Protein AF-0000000068355309 (afdb_homodimer)

Secondary structure (DSSP, 8-state):
--HHHHHHHHHHHHHHHHHHHTT-SSEEEEEE--TT----TT-TTEEEEEE---TTSTTTTS-EEEEEE--TTTTTTSPPEEEE-S----TTB-TT-BB-GGGG-TTT--TTS-HHHHHHHHHHHHHTS--------HHHHHHHHHS-HHHHHHHHHHHHHHHHT-/--HHHHHHHHHHHHHHHHHHHTT-SSEEEEEE--TT----TT--SEEEEEE---TTSTTTTS-EEEEEE--TTTTTTSPPEEEE-S----TTB-TT-BB-GGGG-TTT--TTS-HHHHHHHHHHHHHTS--------HHHHHHHHHS-HHHHHHHHHHHHHHHHT-

Foldseek 3Di:
DDPVQLVLLVVLQVVLQVCCVVDPQFWPDKDAAALVRDHDDSRSFKIWTKTAQDPVFPSHPDIWIKIWGHDPVQPPADGTFIFTSDQDDALQADRNGGGDPLLCAPVNGDNPDRVVSNVVSSSCDGTPVGDNDDDPDVVLVVCRRHDDPVSSVVVVVVVVVVVVVD/DDPVQLVLLVVLQVVLQVCCVVDPQFWPDKDQAALVRDHDDSRSFKIWTWTAQDPVFPSHPDIWIKIWGHDPPQPPADGTFIFTSDQDDALQADRNGHGDPLLCAPVNGDNPDRVVSNVVSSSCDGGPVGDNDDDPDVVLVVCRRHDDPVSSVVVVVVVVVVVVVD

Sequence (332 aa):
MSVRTVRRANMDFARLTELAKSGSPTIRAVDMADENGATDHGDAFHWRVRVMPPAESIYHGTTYDILFTLSREDYPFKPPAVRVLTRIFNPMVSEDGAVCEGLLHNDDWKPTTPVPDVVAHVVKAIFVDYKIYAVLNERAAGVMATATPEEFKKHVQRTRASDARAMSVRTVRRANMDFARLTELAKSGSPTIRAVDMADENGATDHGDAFHWRVRVMPPAESIYHGTTYDILFTLSREDYPFKPPAVRVLTRIFNPMVSEDGAVCEGLLHNDDWKPTTPVPDVVAHVVKAIFVDYKIYAVLNERAAGVMATATPEEFKKHVQRTRASDARA

pLDDT: mean 88.02, std 10.06, range [39.78, 97.0]

Solvent-accessible surface area (backbone atoms only — not comparable to full-atom values): 17624 Å² total; per-residue (Å²): 119,54,70,65,34,52,50,51,36,46,52,49,48,50,52,49,42,49,42,26,72,72,61,42,83,38,40,68,40,67,43,57,21,46,98,84,60,52,58,55,92,83,49,60,39,25,36,31,36,32,31,32,49,54,84,91,22,83,58,35,93,44,73,39,39,33,38,37,39,45,46,65,83,43,35,59,79,41,66,59,47,56,32,37,70,43,68,64,64,38,20,42,29,19,89,86,14,48,45,46,77,48,73,52,21,60,90,62,44,52,70,81,53,55,59,67,58,42,52,50,48,52,49,41,43,69,51,63,62,55,56,56,47,40,59,49,16,66,67,41,30,53,43,54,48,72,39,52,72,70,57,40,44,49,52,36,53,52,40,45,58,56,52,72,73,99,118,53,69,65,32,52,49,51,36,45,53,48,48,50,52,50,43,49,42,26,72,72,61,42,83,37,39,66,39,67,44,58,21,45,98,85,62,50,59,56,93,83,48,58,40,23,35,31,36,32,30,32,49,52,84,89,23,82,56,34,92,45,74,39,38,33,37,37,38,43,44,65,82,42,36,58,80,41,67,60,46,57,32,37,70,44,68,62,63,36,19,42,29,19,88,86,16,48,43,46,75,46,74,52,22,60,89,61,43,51,71,82,51,58,58,67,58,43,51,51,47,53,50,40,43,69,49,63,62,55,55,55,47,38,57,49,17,65,67,40,30,52,42,54,51,70,40,52,72,69,56,40,42,49,50,37,54,51,40,45,58,57,52,71,72,102

Structure (mmCIF, N/CA/C/O backbone):
data_AF-0000000068355309-model_v1
#
loop_
_entity.id
_entity.type
_entity.pdbx_description
1 polymer 'Putative ubiquitin-conjugating enzyme'
#
loop_
_atom_site.group_PDB
_atom_site.id
_atom_site.type_symbol
_atom_site.label_atom_id
_atom_site.label_alt_id
_atom_site.label_comp_id
_atom_site.label_asym_id
_atom_site.label_entity_id
_atom_site.label_seq_id
_atom_site.pdbx_PDB_ins_code
_atom_site.Cartn_x
_atom_site.Cartn_y
_atom_site.Cartn_z
_atom_site.occupancy
_atom_site.B_iso_or_equiv
_atom_site.auth_seq_id
_atom_site.auth_comp_id
_atom_site.auth_asym_id
_atom_site.auth_atom_id
_atom_site.pdbx_PDB_model_num
ATOM 1 N N . MET A 1 1 ? 20.812 -19.984 -21.594 1 67.69 1 MET A N 1
ATOM 2 C CA . MET A 1 1 ? 20.25 -20.469 -20.328 1 67.69 1 MET A CA 1
ATOM 3 C C . MET A 1 1 ? 21.266 -21.344 -19.594 1 67.69 1 MET A C 1
ATOM 5 O O . MET A 1 1 ? 21.812 -22.281 -20.172 1 67.69 1 MET A O 1
ATOM 9 N N . SER A 1 2 ? 21.688 -20.75 -18.406 1 79.75 2 SER A N 1
ATOM 10 C CA . SER A 1 2 ? 22.719 -21.5 -17.688 1 79.75 2 SER A CA 1
ATOM 11 C C . SER A 1 2 ? 22.125 -22.719 -17 1 79.75 2 SER A C 1
ATOM 13 O O . SER A 1 2 ? 20.953 -22.703 -16.609 1 79.75 2 SER A O 1
ATOM 15 N N . VAL A 1 3 ? 22.875 -23.828 -17.062 1 85.12 3 VAL A N 1
ATOM 16 C CA . VAL A 1 3 ? 22.5 -25.062 -16.375 1 85.12 3 VAL A CA 1
ATOM 17 C C . VAL A 1 3 ? 22.188 -24.766 -14.914 1 85.12 3 VAL A C 1
ATOM 19 O O . VAL A 1 3 ? 21.281 -25.359 -14.328 1 85.12 3 VAL A O 1
ATOM 22 N N . ARG A 1 4 ? 22.891 -23.875 -14.359 1 88.12 4 ARG A N 1
ATOM 23 C CA . ARG A 1 4 ? 22.703 -23.516 -12.953 1 88.12 4 ARG A CA 1
ATOM 24 C C . ARG A 1 4 ? 21.312 -22.891 -12.742 1 88.12 4 ARG A C 1
ATOM 26 O O . ARG A 1 4 ? 20.641 -23.203 -11.758 1 88.12 4 ARG A O 1
ATOM 33 N N . THR A 1 5 ? 20.938 -22.031 -13.641 1 90.5 5 THR A N 1
ATOM 34 C CA . THR A 1 5 ? 19.641 -21.359 -13.555 1 90.5 5 THR A CA 1
ATOM 35 C C . THR A 1 5 ? 18.5 -22.375 -13.648 1 90.5 5 THR A C 1
ATOM 37 O O . THR A 1 5 ? 17.547 -22.312 -12.867 1 90.5 5 THR A O 1
ATOM 40 N N . VAL A 1 6 ? 18.625 -23.312 -14.547 1 90.81 6 VAL A N 1
ATOM 41 C CA . VAL A 1 6 ? 17.609 -24.328 -14.734 1 90.81 6 VAL A CA 1
ATOM 42 C C . VAL A 1 6 ? 17.531 -25.219 -13.5 1 90.81 6 VAL A C 1
ATOM 44 O O . VAL A 1 6 ? 16.438 -25.562 -13.039 1 90.81 6 VAL A O 1
ATOM 47 N N . ARG A 1 7 ? 18.641 -25.578 -12.977 1 92.44 7 ARG A N 1
ATOM 48 C CA . ARG A 1 7 ? 18.672 -26.422 -11.781 1 92.44 7 ARG A CA 1
ATOM 49 C C . ARG A 1 7 ? 18.016 -25.703 -10.602 1 92.44 7 ARG A C 1
ATOM 51 O O . ARG A 1 7 ? 17.234 -26.312 -9.867 1 92.44 7 ARG A O 1
ATOM 58 N N . ARG A 1 8 ? 18.359 -24.469 -10.422 1 93.38 8 ARG A N 1
ATOM 59 C CA . ARG A 1 8 ? 17.766 -23.672 -9.344 1 93.38 8 ARG A CA 1
ATOM 60 C C . ARG A 1 8 ? 16.25 -23.594 -9.5 1 93.38 8 ARG A C 1
ATOM 62 O O . ARG A 1 8 ? 15.508 -23.75 -8.523 1 93.38 8 ARG A O 1
ATOM 69 N N . ALA A 1 9 ? 15.812 -23.312 -10.695 1 94 9 ALA A N 1
ATOM 70 C CA . ALA A 1 9 ? 14.383 -23.219 -10.977 1 94 9 ALA A CA 1
ATOM 71 C C . ALA A 1 9 ? 13.672 -24.531 -10.648 1 94 9 ALA A C 1
ATOM 73 O O . ALA A 1 9 ? 12.609 -24.531 -10.016 1 94 9 ALA A O 1
ATOM 74 N N . ASN A 1 10 ? 14.305 -25.578 -11.008 1 93.19 10 ASN A N 1
ATOM 75 C CA . ASN A 1 10 ? 13.719 -26.891 -10.75 1 93.19 10 ASN A CA 1
ATOM 76 C C . ASN A 1 10 ? 13.672 -27.188 -9.258 1 93.19 10 ASN A C 1
ATOM 78 O O . ASN A 1 10 ? 12.703 -27.766 -8.766 1 93.19 10 ASN A O 1
ATOM 82 N N . MET A 1 11 ? 14.695 -26.859 -8.586 1 94.12 11 MET A N 1
ATOM 83 C CA . MET A 1 11 ? 14.734 -27.062 -7.145 1 94.12 11 MET A CA 1
ATOM 84 C C . MET A 1 11 ? 13.633 -26.266 -6.453 1 94.12 11 MET A C 1
ATOM 86 O O . MET A 1 11 ? 12.945 -26.781 -5.57 1 94.12 11 MET A O 1
ATOM 90 N N . ASP A 1 12 ? 13.477 -25.016 -6.809 1 94.12 12 ASP A N 1
ATOM 91 C CA . ASP A 1 12 ? 12.445 -24.172 -6.223 1 94.12 12 ASP A CA 1
ATOM 92 C C . ASP A 1 12 ? 11.047 -24.688 -6.551 1 94.12 12 ASP A C 1
ATOM 94 O O . ASP A 1 12 ? 10.164 -24.703 -5.691 1 94.12 12 ASP A O 1
ATOM 98 N N . PHE A 1 13 ? 10.93 -25.141 -7.738 1 94.19 13 PHE A N 1
ATOM 99 C CA . PHE A 1 13 ? 9.648 -25.719 -8.133 1 94.19 13 PHE A CA 1
ATOM 100 C C . PHE A 1 13 ? 9.328 -26.953 -7.293 1 94.19 13 PHE A C 1
ATOM 102 O O . PHE A 1 13 ? 8.188 -27.125 -6.852 1 94.19 13 PHE A O 1
ATOM 109 N N . ALA A 1 14 ? 10.281 -27.766 -7.109 1 93.75 14 ALA A N 1
ATOM 110 C CA . ALA A 1 14 ? 10.109 -28.969 -6.305 1 93.75 14 ALA A CA 1
ATOM 111 C C . ALA A 1 14 ? 9.688 -28.625 -4.879 1 93.75 14 ALA A C 1
ATOM 113 O O . ALA A 1 14 ? 8.836 -29.312 -4.297 1 93.75 14 ALA A O 1
ATOM 114 N N . ARG A 1 15 ? 10.227 -27.641 -4.348 1 93.44 15 ARG A N 1
ATOM 115 C CA . ARG A 1 15 ? 9.875 -27.203 -3.004 1 93.44 15 ARG A CA 1
ATOM 116 C C . ARG A 1 15 ? 8.406 -26.766 -2.938 1 93.44 15 ARG A C 1
ATOM 118 O O . ARG A 1 15 ? 7.703 -27.109 -1.984 1 93.44 15 ARG A O 1
ATOM 125 N N . LEU A 1 16 ? 7.969 -26.047 -3.914 1 93.31 16 LEU A N 1
ATOM 126 C CA . LEU A 1 16 ? 6.578 -25.609 -3.975 1 93.31 16 LEU A CA 1
ATOM 127 C C . LEU A 1 16 ? 5.645 -26.812 -4.102 1 93.31 16 LEU A C 1
ATOM 129 O O . LEU A 1 16 ? 4.59 -26.859 -3.461 1 93.31 16 LEU 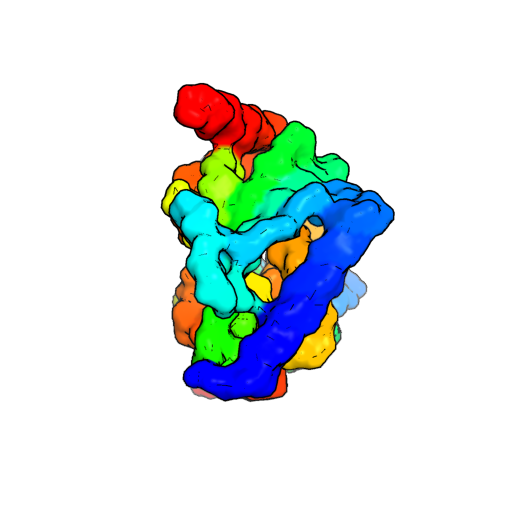A O 1
ATOM 133 N N . THR A 1 17 ? 6.066 -27.719 -4.902 1 93.25 17 THR A N 1
ATOM 134 C CA . THR A 1 17 ? 5.281 -28.938 -5.113 1 93.25 17 THR A CA 1
ATOM 135 C C . THR A 1 17 ? 5.129 -29.719 -3.812 1 93.25 17 THR A C 1
ATOM 137 O O . THR A 1 17 ? 4.039 -30.203 -3.494 1 93.25 17 THR A O 1
ATOM 140 N N . GLU A 1 18 ? 6.172 -29.797 -3.113 1 93.75 18 GLU A N 1
ATOM 141 C CA . GLU A 1 18 ? 6.145 -30.484 -1.83 1 93.75 18 GLU A CA 1
ATOM 142 C C . GLU A 1 18 ? 5.195 -29.797 -0.852 1 93.75 18 GLU A C 1
ATOM 144 O O . GLU A 1 18 ? 4.469 -30.469 -0.111 1 93.75 18 GLU A O 1
ATOM 149 N N . LEU A 1 19 ? 5.188 -28.531 -0.867 1 91.56 19 LEU A N 1
ATOM 150 C CA . LEU A 1 19 ? 4.297 -27.781 0.002 1 91.56 19 LEU A CA 1
ATOM 151 C C . LEU A 1 19 ? 2.838 -28.031 -0.357 1 91.56 19 LEU A C 1
ATOM 153 O O . LEU A 1 19 ? 1.995 -28.203 0.529 1 91.56 19 LEU A O 1
ATOM 157 N N . ALA A 1 20 ? 2.564 -28.047 -1.572 1 93 20 ALA A N 1
ATOM 158 C CA . ALA A 1 20 ? 1.206 -28.328 -2.029 1 93 20 ALA A CA 1
ATOM 159 C C . ALA A 1 20 ? 0.761 -29.734 -1.598 1 93 20 ALA A C 1
ATOM 161 O O . ALA A 1 20 ? -0.363 -29.906 -1.124 1 93 20 ALA A O 1
ATOM 162 N N . LYS A 1 21 ? 1.658 -30.641 -1.654 1 93.06 21 LYS A N 1
ATOM 163 C CA . LYS A 1 21 ? 1.344 -32.031 -1.353 1 93.06 21 LYS A CA 1
ATOM 164 C C . LYS A 1 21 ? 1.227 -32.25 0.153 1 93.06 21 LYS A C 1
ATOM 166 O O . LYS A 1 21 ? 0.518 -33.156 0.598 1 93.06 21 LYS A O 1
ATOM 171 N N . SER A 1 22 ? 1.897 -31.438 0.948 1 92.44 22 SER A N 1
A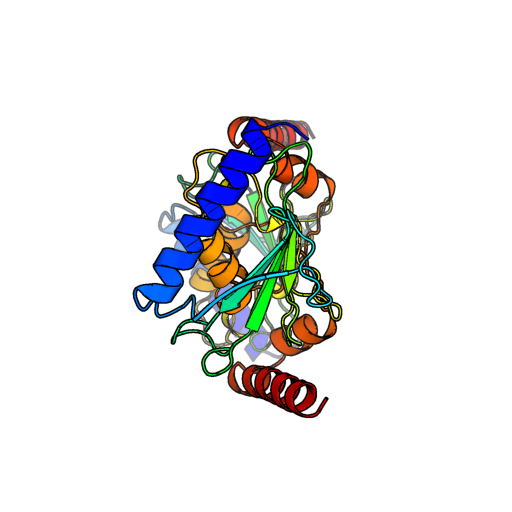TOM 172 C CA . SER A 1 22 ? 1.924 -31.625 2.396 1 92.44 22 SER A CA 1
ATOM 173 C C . SER A 1 22 ? 0.701 -30.984 3.053 1 92.44 22 SER A C 1
ATOM 175 O O . SER A 1 22 ? 0.596 -30.953 4.281 1 92.44 22 SER A O 1
ATOM 177 N N . GLY A 1 23 ? -0.163 -30.453 2.281 1 88.81 23 GLY A N 1
ATOM 178 C CA . GLY A 1 23 ? -1.422 -29.969 2.822 1 88.81 23 GLY A CA 1
ATOM 179 C C . GLY A 1 23 ? -1.38 -28.5 3.199 1 88.81 23 GLY A C 1
ATOM 180 O O . GLY A 1 23 ? -1.981 -28.094 4.195 1 88.81 23 GLY A O 1
ATOM 181 N N . SER A 1 24 ? -0.713 -27.75 2.529 1 89.81 24 SER A N 1
ATOM 182 C CA . SER A 1 24 ? -0.713 -26.312 2.729 1 89.81 24 SER A CA 1
ATOM 183 C C . SER A 1 24 ? -2.125 -25.734 2.635 1 89.81 24 SER A C 1
ATOM 185 O O . SER A 1 24 ? -2.887 -26.094 1.734 1 89.81 24 SER A O 1
ATOM 187 N N . PRO A 1 25 ? -2.486 -24.891 3.586 1 91.44 25 PRO A N 1
ATOM 188 C CA . PRO A 1 25 ? -3.811 -24.281 3.502 1 91.44 25 PRO A CA 1
ATOM 189 C C . PRO A 1 25 ? -3.916 -23.266 2.371 1 91.44 25 PRO A C 1
ATOM 191 O O . PRO A 1 25 ? -5.023 -22.922 1.939 1 91.44 25 PRO A O 1
ATOM 194 N N . THR A 1 26 ? -2.854 -22.766 1.882 1 93.44 26 THR A N 1
ATOM 195 C CA . THR A 1 26 ? -2.844 -21.672 0.918 1 93.44 26 THR A CA 1
ATOM 196 C C . THR A 1 26 ? -2.516 -22.188 -0.481 1 93.44 26 THR A C 1
ATOM 198 O O . THR A 1 26 ? -3.164 -21.797 -1.457 1 93.44 26 THR A O 1
ATOM 201 N N . ILE A 1 27 ? -1.495 -23.047 -0.565 1 94.69 27 ILE A N 1
ATOM 202 C CA . ILE A 1 27 ? -1.074 -23.562 -1.862 1 94.69 27 ILE A CA 1
ATOM 203 C C . ILE A 1 27 ? -1.786 -24.875 -2.146 1 94.69 27 ILE A C 1
ATOM 205 O O . ILE A 1 27 ? -1.48 -25.906 -1.528 1 94.69 27 ILE A O 1
ATOM 209 N N . ARG A 1 28 ? -2.607 -24.922 -3.146 1 94 28 ARG A N 1
ATOM 210 C CA . ARG A 1 28 ? -3.477 -26.062 -3.41 1 94 28 ARG A CA 1
ATOM 211 C C . ARG A 1 28 ? -2.912 -26.938 -4.527 1 94 28 ARG A C 1
ATOM 213 O O . ARG A 1 28 ? -3.113 -28.156 -4.531 1 94 28 ARG A O 1
ATOM 220 N N . ALA A 1 29 ? -2.236 -26.312 -5.473 1 93.94 29 ALA A N 1
ATOM 221 C CA . ALA A 1 29 ? -1.654 -27.031 -6.605 1 93.94 29 ALA A CA 1
ATOM 222 C C . ALA A 1 29 ? -0.545 -26.219 -7.262 1 93.94 29 ALA A C 1
ATOM 224 O O . ALA A 1 29 ? -0.553 -24.984 -7.199 1 93.94 29 ALA A O 1
ATOM 225 N N . VAL A 1 30 ? 0.381 -26.891 -7.816 1 93.38 30 VAL A N 1
ATOM 226 C CA . VAL A 1 30 ? 1.472 -26.266 -8.555 1 93.38 30 VAL A CA 1
ATOM 227 C C . VAL A 1 30 ? 1.731 -27.031 -9.852 1 93.38 30 VAL A C 1
ATOM 229 O O . VAL A 1 30 ? 1.776 -28.266 -9.844 1 93.38 30 VAL A O 1
ATOM 232 N N . ASP A 1 31 ? 1.814 -26.312 -10.93 1 92.31 31 ASP A N 1
ATOM 233 C CA . ASP A 1 31 ? 2.111 -26.906 -12.227 1 92.31 31 ASP A CA 1
ATOM 234 C C . ASP A 1 31 ? 3.119 -26.062 -13 1 92.31 31 ASP A C 1
ATOM 236 O O . ASP A 1 31 ? 3.236 -24.859 -12.766 1 92.31 31 ASP A O 1
ATOM 240 N N . MET A 1 32 ? 3.857 -26.781 -13.859 1 90.75 32 MET A N 1
ATOM 241 C CA . MET A 1 32 ? 4.691 -26.047 -14.812 1 90.75 32 MET A CA 1
ATOM 242 C C . MET A 1 32 ? 3.934 -25.781 -16.109 1 90.75 32 MET A C 1
ATOM 244 O O . MET A 1 32 ? 3.771 -26.688 -16.938 1 90.75 32 MET A O 1
ATOM 248 N N . ALA A 1 33 ? 3.383 -24.594 -16.219 1 88.19 33 ALA A N 1
ATOM 249 C CA . ALA A 1 33 ? 2.592 -24.234 -17.391 1 88.19 33 ALA A CA 1
ATOM 250 C C . ALA A 1 33 ? 2.553 -22.719 -17.578 1 88.19 33 ALA A C 1
ATOM 252 O O . ALA A 1 33 ? 2.59 -21.969 -16.609 1 88.19 33 ALA A O 1
ATOM 253 N N . ASP A 1 34 ? 2.533 -22.375 -18.844 1 86.69 34 ASP A N 1
ATOM 254 C CA . ASP A 1 34 ? 2.426 -20.953 -19.125 1 86.69 34 ASP A CA 1
ATOM 255 C C . ASP A 1 34 ? 0.979 -20.469 -19.016 1 86.69 34 ASP A C 1
ATOM 257 O O . ASP A 1 34 ? 0.129 -21.188 -18.469 1 86.69 34 ASP A O 1
ATOM 261 N N . GLU A 1 35 ? 0.678 -19.25 -19.406 1 83.44 35 GLU A N 1
ATOM 262 C CA . GLU A 1 35 ? -0.639 -18.641 -19.219 1 83.44 35 GLU A CA 1
ATOM 263 C C . GLU A 1 35 ? -1.705 -19.391 -20.016 1 83.44 35 GLU A C 1
ATOM 265 O O . GLU A 1 35 ? -2.889 -19.344 -19.672 1 83.44 35 GLU A O 1
ATOM 270 N N . ASN A 1 36 ? -1.258 -20.094 -20.984 1 83.69 36 ASN A N 1
ATOM 271 C CA . ASN A 1 36 ? -2.188 -20.828 -21.828 1 83.69 36 ASN A CA 1
ATOM 272 C C . ASN A 1 36 ? -2.291 -22.297 -21.391 1 83.69 36 ASN A C 1
ATOM 274 O O . ASN A 1 36 ? -3.053 -23.062 -21.984 1 83.69 36 ASN A O 1
ATOM 278 N N . GLY A 1 37 ? -1.612 -22.594 -20.406 1 80.81 37 GLY A N 1
ATOM 279 C CA . GLY A 1 37 ? -1.639 -23.953 -19.891 1 80.81 37 GLY A CA 1
ATOM 280 C C . GLY A 1 37 ? -0.669 -24.875 -20.609 1 80.81 37 GLY A C 1
ATOM 281 O O . GLY A 1 37 ? -0.662 -26.094 -20.359 1 80.81 37 GLY A O 1
ATOM 282 N N . ALA A 1 38 ? 0.11 -24.297 -21.484 1 78.81 38 ALA A N 1
ATOM 283 C CA . ALA A 1 38 ? 1.052 -25.125 -22.234 1 78.81 38 ALA A CA 1
ATOM 284 C C . ALA A 1 38 ? 2.268 -25.484 -21.391 1 78.81 38 ALA A C 1
ATOM 286 O O . ALA A 1 38 ? 2.807 -24.656 -20.672 1 78.81 38 ALA A O 1
ATOM 287 N N . THR A 1 39 ? 2.479 -26.766 -21.344 1 77.06 39 THR A N 1
ATOM 288 C CA . THR A 1 39 ? 3.664 -27.266 -20.672 1 77.06 39 THR A CA 1
ATOM 289 C C . THR A 1 39 ? 4.711 -27.719 -21.672 1 77.06 39 THR A C 1
ATOM 291 O O . THR A 1 39 ? 4.441 -28.594 -22.5 1 77.06 39 THR A O 1
ATOM 294 N N . ASP A 1 40 ? 5.582 -26.812 -22 1 66.81 40 ASP A N 1
ATOM 295 C CA . ASP A 1 40 ? 6.652 -27.281 -22.875 1 66.81 40 ASP A CA 1
ATOM 296 C C . ASP A 1 40 ? 7.688 -28.094 -22.094 1 66.81 40 ASP A C 1
ATOM 298 O O . ASP A 1 40 ? 7.918 -27.828 -20.906 1 66.81 40 ASP A O 1
ATOM 302 N N . HIS A 1 41 ? 8.078 -29.141 -22.781 1 63.06 41 HIS A N 1
ATOM 303 C CA . HIS A 1 41 ? 9.156 -29.922 -22.203 1 63.06 41 HIS A CA 1
ATOM 304 C C . HIS A 1 41 ? 10.344 -29.047 -21.812 1 63.06 41 HIS A C 1
ATOM 306 O O . HIS A 1 41 ? 10.828 -28.266 -22.641 1 63.06 41 HIS A O 1
ATOM 312 N N . GLY A 1 42 ? 10.648 -29.016 -20.531 1 64.94 42 GLY A N 1
ATOM 313 C CA . GLY A 1 42 ? 11.812 -28.281 -20.047 1 64.94 42 GLY A CA 1
ATOM 314 C C . GLY A 1 42 ? 11.477 -26.875 -19.578 1 64.94 42 GLY A C 1
ATOM 315 O O . GLY A 1 42 ? 12.367 -26.109 -19.234 1 64.94 42 GLY A O 1
ATOM 316 N N . ASP A 1 43 ? 10.234 -26.516 -19.625 1 80.06 43 ASP A N 1
ATOM 317 C CA . ASP A 1 43 ? 9.922 -25.156 -19.188 1 80.06 43 ASP A CA 1
ATOM 318 C C . ASP A 1 43 ? 9.859 -25.078 -17.672 1 80.06 43 ASP A C 1
ATOM 320 O O . ASP A 1 43 ? 8.797 -25.234 -17.078 1 80.06 43 ASP A O 1
ATOM 324 N N . ALA A 1 44 ? 11.008 -24.828 -17.156 1 86.94 44 ALA A N 1
ATOM 325 C CA . ALA A 1 44 ? 11.125 -24.688 -15.711 1 86.94 44 ALA A CA 1
ATOM 326 C C . ALA A 1 44 ? 10.82 -23.266 -15.266 1 86.94 44 ALA A C 1
ATOM 328 O O . ALA A 1 44 ? 10.859 -22.953 -14.078 1 86.94 44 ALA A O 1
ATOM 329 N N . PHE A 1 45 ? 10.367 -22.484 -16.219 1 92.88 45 PHE A N 1
ATOM 330 C CA . PHE A 1 45 ? 10.422 -21.062 -15.93 1 92.88 45 PHE A CA 1
ATOM 331 C C . PHE A 1 45 ? 9.016 -20.469 -15.852 1 92.88 45 PHE A C 1
ATOM 333 O O . PHE A 1 45 ? 8.844 -19.266 -15.68 1 92.88 45 PHE A O 1
ATOM 340 N N . HIS A 1 46 ? 8.016 -21.312 -15.93 1 95.06 46 HIS A N 1
ATOM 341 C CA . HIS A 1 46 ? 6.625 -20.906 -15.758 1 95.06 46 HIS A CA 1
ATOM 342 C C . HIS A 1 46 ? 5.922 -21.781 -14.727 1 95.06 46 HIS A C 1
ATOM 344 O O . HIS A 1 46 ? 5.734 -22.984 -14.945 1 95.06 46 HIS A O 1
ATOM 350 N N . TRP A 1 47 ? 5.57 -21.141 -13.594 1 95.44 47 TRP A N 1
ATOM 351 C CA . TRP A 1 47 ? 4.895 -21.844 -12.516 1 95.44 47 TRP A CA 1
ATOM 352 C C . TRP A 1 47 ? 3.465 -21.344 -12.344 1 95.44 47 TRP A C 1
ATOM 354 O O . TRP A 1 47 ? 3.244 -20.156 -12.07 1 95.44 47 TRP A O 1
ATOM 364 N N . ARG A 1 48 ? 2.539 -22.219 -12.555 1 94.88 48 ARG A N 1
ATOM 365 C CA . ARG A 1 48 ? 1.156 -21.922 -12.195 1 94.88 48 ARG A CA 1
ATOM 366 C C . ARG A 1 48 ? 0.828 -22.438 -10.797 1 94.88 48 ARG A C 1
ATOM 368 O O . ARG A 1 48 ? 0.888 -23.641 -10.539 1 94.88 48 ARG A O 1
ATOM 375 N N . VAL A 1 49 ? 0.498 -21.562 -9.914 1 95.44 49 VAL A N 1
ATOM 376 C CA . VAL A 1 49 ? 0.216 -21.906 -8.523 1 95.44 49 VAL A CA 1
ATOM 377 C C . VAL A 1 49 ? -1.243 -21.594 -8.203 1 95.44 49 VAL A C 1
ATOM 379 O O . VAL A 1 49 ? -1.687 -20.453 -8.352 1 95.44 49 VAL A O 1
ATOM 382 N N . ARG A 1 50 ? -1.992 -22.609 -7.883 1 95.88 50 ARG A N 1
A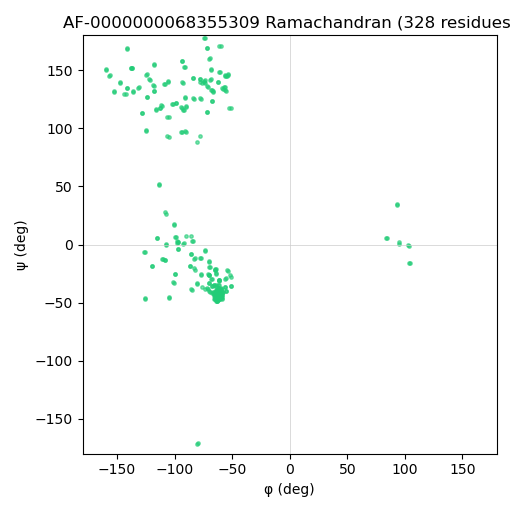TOM 383 C CA . ARG A 1 50 ? -3.361 -22.406 -7.414 1 95.88 50 ARG A CA 1
ATOM 384 C C . ARG A 1 50 ? -3.393 -22.109 -5.922 1 95.88 50 ARG A C 1
ATOM 386 O O . ARG A 1 50 ? -2.902 -22.891 -5.113 1 95.88 50 ARG A O 1
ATOM 393 N N . VAL A 1 51 ? -4.027 -21 -5.555 1 96.88 51 VAL A N 1
ATOM 394 C CA . VAL A 1 51 ? -3.965 -20.562 -4.164 1 96.88 51 VAL A CA 1
ATOM 395 C C . VAL A 1 51 ? -5.379 -20.406 -3.613 1 96.88 51 VAL A C 1
ATOM 397 O O . VAL A 1 51 ? -6.305 -20.047 -4.352 1 96.88 51 VAL A O 1
A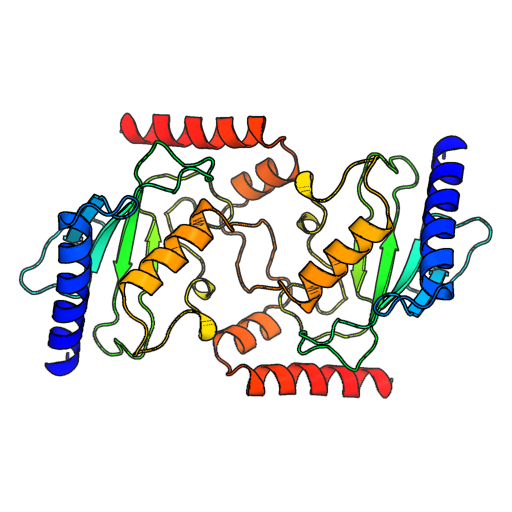TOM 400 N N . MET A 1 52 ? -5.461 -20.703 -2.34 1 96.38 52 MET A N 1
ATOM 401 C CA . MET A 1 52 ? -6.621 -20.359 -1.521 1 96.38 52 MET A CA 1
ATOM 402 C C . MET A 1 52 ? -6.293 -19.219 -0.574 1 96.38 52 MET A C 1
ATOM 404 O O . MET A 1 52 ? -5.477 -19.359 0.335 1 96.38 52 MET A O 1
ATOM 408 N N . PRO A 1 53 ? -6.91 -18.031 -0.88 1 97 53 PRO A N 1
ATOM 409 C CA . PRO A 1 53 ? -6.668 -16.922 0.059 1 97 53 PRO A CA 1
ATOM 410 C C . PRO A 1 53 ? -7.004 -17.297 1.501 1 97 53 PRO A C 1
ATOM 412 O O . PRO A 1 53 ? -7.883 -18.141 1.738 1 97 53 PRO A O 1
ATOM 415 N N . PRO A 1 54 ? -6.242 -16.75 2.404 1 96.5 54 PRO A N 1
ATOM 416 C CA . PRO A 1 54 ? -6.469 -17.078 3.812 1 96.5 54 PRO A CA 1
ATOM 417 C C . PRO A 1 54 ? -7.863 -16.703 4.297 1 96.5 54 PRO A C 1
ATOM 419 O O . PRO A 1 54 ? -8.57 -15.945 3.619 1 96.5 54 PRO A O 1
ATOM 422 N N . ALA A 1 55 ? -8.164 -17.141 5.473 1 95.62 55 ALA A N 1
ATOM 423 C CA . ALA A 1 55 ? -9.516 -17.016 6.012 1 95.62 55 ALA A CA 1
ATOM 424 C C . ALA A 1 55 ? -9.859 -15.547 6.285 1 95.62 55 ALA A C 1
ATOM 426 O O . ALA A 1 55 ? -11.023 -15.148 6.191 1 95.62 55 ALA A O 1
ATOM 427 N N . GLU A 1 56 ? -8.93 -14.789 6.57 1 94.81 56 GLU A N 1
ATOM 428 C CA . GLU A 1 56 ? -9.172 -13.391 6.918 1 94.81 56 GLU A CA 1
ATOM 429 C C . GLU A 1 56 ? -9.438 -12.555 5.672 1 94.81 56 GLU A C 1
ATOM 431 O O . GLU A 1 56 ? -9.898 -11.414 5.77 1 94.81 56 GLU A O 1
ATOM 436 N N . SER A 1 57 ? -9.195 -13.102 4.5 1 95.94 57 SER A N 1
ATOM 437 C CA . SER A 1 57 ? -9.367 -12.383 3.242 1 95.94 57 SER A CA 1
ATOM 438 C C . SER A 1 57 ? -10.812 -12.445 2.766 1 95.94 57 SER A C 1
ATOM 440 O O . SER A 1 57 ? -11.461 -13.484 2.871 1 95.94 57 SER A O 1
ATOM 442 N N . ILE A 1 58 ? -11.258 -11.359 2.197 1 94.94 58 ILE A N 1
ATOM 443 C CA . ILE A 1 58 ? -12.602 -11.344 1.616 1 94.94 58 ILE A CA 1
ATOM 444 C C . ILE A 1 58 ? -12.625 -12.219 0.368 1 94.94 58 ILE A C 1
ATOM 446 O O . ILE A 1 58 ? -13.703 -12.539 -0.15 1 94.94 58 ILE A O 1
ATOM 450 N N . TYR A 1 59 ? -11.477 -12.555 -0.105 1 96.12 59 TYR A N 1
ATOM 451 C CA . TYR A 1 59 ? -11.375 -13.391 -1.296 1 96.12 59 TYR A CA 1
ATOM 452 C C . TYR A 1 59 ? -11.438 -14.867 -0.93 1 96.12 59 TYR A C 1
ATOM 454 O O . TYR A 1 59 ? -11.445 -15.734 -1.811 1 96.12 59 TYR A O 1
ATOM 462 N N . HIS A 1 60 ? -11.398 -15.117 0.313 1 95.62 60 HIS A N 1
ATOM 463 C CA . HIS A 1 60 ? -11.422 -16.5 0.771 1 95.62 60 HIS A CA 1
ATOM 464 C C . HIS A 1 60 ? -12.648 -17.234 0.247 1 95.62 60 HIS A C 1
ATOM 466 O O . HIS A 1 60 ? -13.742 -16.656 0.183 1 95.62 60 HIS A O 1
ATOM 472 N N . GLY A 1 61 ? -12.445 -18.547 -0.046 1 93.06 61 GLY A N 1
ATOM 473 C CA . GLY A 1 61 ? -13.555 -19.359 -0.539 1 93.06 61 GLY A CA 1
ATOM 474 C C . GLY A 1 61 ? -13.477 -19.625 -2.029 1 93.06 61 GLY A C 1
ATOM 475 O O . GLY A 1 61 ? -14.203 -20.469 -2.549 1 93.06 61 GLY A O 1
ATOM 476 N N . THR A 1 62 ? -12.672 -18.891 -2.727 1 93.06 62 THR A N 1
ATOM 477 C CA . THR A 1 62 ? -12.367 -19.109 -4.137 1 93.06 62 THR A CA 1
ATOM 478 C C . THR A 1 62 ? -10.867 -19.312 -4.348 1 93.06 62 THR A C 1
ATOM 480 O O . THR A 1 62 ? -10.055 -18.641 -3.707 1 93.06 62 THR A O 1
ATOM 483 N N . THR A 1 63 ? -10.617 -20.188 -5.238 1 95.44 63 THR A N 1
ATOM 484 C CA . THR A 1 63 ? -9.203 -20.359 -5.566 1 95.44 63 THR A CA 1
ATOM 485 C C . THR A 1 63 ? -8.805 -19.453 -6.734 1 95.44 63 THR A C 1
ATOM 487 O O . THR A 1 63 ? -9.641 -19.125 -7.582 1 95.44 63 THR A O 1
ATOM 490 N N . TYR A 1 64 ? -7.562 -19.094 -6.77 1 96.5 64 TYR A N 1
ATOM 491 C CA . TYR A 1 64 ? -6.996 -18.234 -7.812 1 96.5 64 TYR A CA 1
ATOM 492 C C . TYR A 1 64 ? -5.707 -18.844 -8.359 1 96.5 64 TYR A C 1
ATOM 494 O O . TYR A 1 64 ? -4.855 -19.312 -7.598 1 96.5 64 TYR A O 1
ATOM 502 N N . ASP A 1 65 ? -5.629 -18.828 -9.656 1 95.69 65 ASP A N 1
ATOM 503 C CA . ASP A 1 65 ? -4.387 -19.25 -10.297 1 95.69 65 ASP A CA 1
ATOM 504 C C . ASP A 1 65 ? -3.455 -18.062 -10.523 1 95.69 65 ASP A C 1
ATOM 506 O O . ASP A 1 65 ? -3.854 -17.062 -11.117 1 95.69 65 ASP A O 1
ATOM 510 N N . ILE A 1 66 ? -2.254 -18.219 -10.039 1 96.5 66 ILE A N 1
ATOM 511 C CA . ILE A 1 66 ? -1.229 -17.203 -10.188 1 96.5 66 ILE A CA 1
ATOM 512 C C . ILE A 1 66 ? -0.061 -17.75 -11 1 96.5 66 ILE A C 1
ATOM 514 O O . ILE A 1 66 ? 0.429 -18.844 -10.734 1 96.5 66 ILE A O 1
ATOM 518 N N . LEU A 1 67 ? 0.359 -16.969 -11.984 1 96 67 LEU A N 1
ATOM 519 C CA . LEU A 1 67 ? 1.495 -17.344 -12.82 1 96 67 LEU A CA 1
ATOM 520 C C . LEU A 1 67 ? 2.766 -16.641 -12.359 1 96 67 LEU A C 1
ATOM 522 O O . LEU A 1 67 ? 2.789 -15.414 -12.242 1 96 67 LEU A O 1
ATOM 526 N N . PHE A 1 68 ? 3.762 -17.422 -12.031 1 94.88 68 PHE A N 1
ATOM 527 C CA . PHE A 1 68 ? 5.113 -16.922 -11.805 1 94.88 68 PHE A CA 1
ATOM 528 C C . PHE A 1 68 ? 6 -17.203 -13.016 1 94.88 68 PHE A C 1
ATOM 530 O O . PHE A 1 68 ? 6.168 -18.359 -13.414 1 94.88 68 PHE A O 1
ATOM 537 N N . THR A 1 69 ? 6.555 -16.141 -13.609 1 94.19 69 THR A N 1
ATOM 538 C CA . THR A 1 69 ? 7.449 -16.281 -14.75 1 94.19 69 THR A CA 1
ATOM 539 C C . THR A 1 69 ? 8.875 -15.891 -14.367 1 94.19 69 THR A C 1
ATOM 541 O O . THR A 1 69 ? 9.141 -14.758 -13.977 1 94.19 69 THR A O 1
ATOM 544 N N . LEU A 1 70 ? 9.766 -16.859 -14.508 1 93.38 70 LEU A N 1
ATOM 545 C CA . LEU A 1 70 ? 11.172 -16.656 -14.156 1 93.38 70 LEU A CA 1
ATOM 546 C C . LEU A 1 70 ? 11.969 -16.203 -15.383 1 93.38 70 LEU A C 1
ATOM 548 O O . LEU A 1 70 ? 11.727 -16.672 -16.5 1 93.38 70 LEU A O 1
ATOM 552 N N . SER A 1 71 ? 12.836 -15.273 -15.102 1 91.69 71 SER A N 1
ATOM 553 C CA . SER A 1 71 ? 13.75 -14.906 -16.172 1 91.69 71 SER A CA 1
ATOM 554 C C . SER A 1 71 ? 14.695 -16.062 -16.516 1 91.69 71 SER A C 1
ATOM 556 O O . SER A 1 71 ? 15.375 -16.594 -15.633 1 91.69 71 SER A O 1
ATOM 558 N N . ARG A 1 72 ? 14.828 -16.375 -17.734 1 90 72 ARG A N 1
ATOM 559 C CA . ARG A 1 72 ? 15.711 -17.469 -18.156 1 90 72 ARG A CA 1
ATOM 560 C C . ARG A 1 72 ? 17.172 -17.078 -17.969 1 90 72 ARG A C 1
ATOM 562 O O . ARG A 1 72 ? 18.016 -17.953 -17.719 1 90 72 ARG A O 1
ATOM 569 N N . GLU A 1 73 ? 17.391 -15.82 -18 1 91.69 73 GLU A N 1
ATOM 570 C CA . GLU A 1 73 ? 18.766 -15.352 -18 1 91.69 73 GLU A CA 1
ATOM 571 C C . GLU A 1 73 ? 19.203 -14.914 -16.594 1 91.69 73 GLU A C 1
ATOM 573 O O . GLU A 1 73 ? 20.375 -15.055 -16.234 1 91.69 73 GLU A O 1
ATOM 578 N N . ASP A 1 74 ? 18.25 -14.531 -15.766 1 91 74 ASP A N 1
ATOM 579 C CA . ASP A 1 74 ? 18.672 -13.773 -14.602 1 91 74 ASP A CA 1
ATOM 580 C C . ASP A 1 74 ? 18.156 -14.398 -13.305 1 91 74 ASP A C 1
ATOM 582 O O . ASP A 1 74 ? 18.531 -13.984 -12.211 1 91 74 ASP A O 1
ATOM 586 N N . TYR A 1 75 ? 17.344 -15.383 -13.414 1 91.94 75 TYR A N 1
ATOM 587 C CA . TYR A 1 75 ? 16.906 -16.047 -12.195 1 91.94 75 TYR A CA 1
ATOM 588 C C . TYR A 1 75 ? 18.062 -16.797 -11.539 1 91.94 75 TYR A C 1
ATOM 590 O O . TYR A 1 75 ? 18.859 -17.453 -12.219 1 91.94 75 TYR A O 1
ATOM 598 N N . PRO A 1 76 ? 18.266 -16.672 -10.297 1 91.56 76 PRO A N 1
ATOM 599 C CA . PRO A 1 76 ? 17.422 -16.125 -9.242 1 91.56 76 PRO A CA 1
ATOM 600 C C . PRO A 1 76 ? 17.812 -14.695 -8.859 1 91.56 76 PRO A C 1
ATOM 602 O O . PRO A 1 76 ? 17.391 -14.195 -7.809 1 91.56 76 PRO A O 1
ATOM 605 N N . PHE A 1 77 ? 18.516 -14.062 -9.617 1 87.88 77 PHE A N 1
ATOM 606 C CA . PHE A 1 77 ? 18.953 -12.727 -9.258 1 87.88 77 PHE A CA 1
ATOM 607 C C . PHE A 1 77 ? 17.891 -11.688 -9.578 1 87.88 77 PHE A C 1
ATOM 609 O O . PHE A 1 77 ? 17.875 -10.602 -8.992 1 87.88 77 PHE A O 1
ATOM 616 N N . LYS A 1 78 ? 16.953 -12.031 -10.484 1 86.31 78 LYS A N 1
ATOM 617 C CA . LYS A 1 78 ? 15.75 -11.25 -10.734 1 86.31 78 LYS A CA 1
ATOM 618 C C . LYS A 1 78 ? 14.508 -11.961 -10.211 1 86.31 78 LYS A C 1
ATOM 620 O O . LYS A 1 78 ? 14.375 -13.18 -10.367 1 86.31 78 LYS A O 1
ATOM 625 N N . PRO A 1 79 ? 13.672 -11.133 -9.602 1 89.06 79 PRO A N 1
ATOM 626 C CA . PRO A 1 79 ? 12.438 -11.766 -9.109 1 89.06 79 PRO A CA 1
ATOM 627 C C . PRO A 1 79 ? 11.523 -12.234 -10.234 1 89.06 79 PRO A C 1
ATOM 629 O O . PRO A 1 79 ? 11.578 -11.703 -11.344 1 89.06 79 PRO A O 1
ATOM 632 N N . PRO A 1 80 ? 10.773 -13.305 -9.938 1 91.38 80 PRO A N 1
ATOM 633 C CA . PRO A 1 80 ? 9.781 -13.711 -10.938 1 91.38 80 PRO A CA 1
ATOM 634 C C . PRO A 1 80 ? 8.742 -12.625 -11.211 1 91.38 80 PRO A C 1
ATOM 636 O O . PRO A 1 80 ? 8.422 -11.836 -10.32 1 91.38 80 PRO A O 1
ATOM 639 N N . ALA A 1 81 ? 8.258 -12.578 -12.438 1 91.19 81 ALA A N 1
ATOM 640 C CA . ALA A 1 81 ? 7.07 -11.789 -12.758 1 91.19 81 ALA A CA 1
ATOM 641 C C . ALA A 1 81 ? 5.801 -12.508 -12.312 1 91.19 81 ALA A C 1
ATOM 643 O O . ALA A 1 81 ? 5.703 -13.734 -12.414 1 91.19 81 ALA A O 1
ATOM 644 N N . VAL A 1 82 ? 4.871 -11.719 -11.828 1 93.94 82 VAL A N 1
ATOM 645 C CA . VAL A 1 82 ? 3.662 -12.305 -11.266 1 93.94 82 VAL A CA 1
ATOM 646 C C . VAL A 1 82 ? 2.445 -11.844 -12.062 1 93.94 82 VAL A C 1
ATOM 648 O O . VAL A 1 82 ? 2.336 -10.672 -12.422 1 93.94 82 VAL A O 1
ATOM 651 N N . ARG A 1 83 ? 1.529 -12.797 -12.352 1 95 83 ARG A N 1
ATOM 652 C CA . ARG A 1 83 ? 0.263 -12.508 -13.023 1 95 83 ARG A CA 1
ATOM 653 C C . ARG A 1 83 ? -0.869 -13.344 -12.422 1 95 83 ARG A C 1
ATOM 655 O O . ARG A 1 83 ? -0.708 -14.539 -12.195 1 95 83 ARG A O 1
ATOM 662 N N . VAL A 1 84 ? -1.931 -12.695 -12.188 1 96.12 84 VAL A N 1
ATOM 663 C CA . VAL A 1 84 ? -3.105 -13.43 -11.727 1 96.12 84 VAL A CA 1
ATOM 664 C C . VAL A 1 84 ? -3.938 -13.875 -12.922 1 96.12 84 VAL A C 1
ATOM 666 O O . VAL A 1 84 ? -4.457 -13.047 -13.68 1 96.12 84 VAL A O 1
ATOM 669 N N . LEU A 1 85 ? -4.078 -15.156 -13.062 1 94.69 85 LEU A N 1
ATOM 670 C CA . LEU A 1 85 ? -4.75 -15.695 -14.234 1 94.69 85 LEU A CA 1
ATOM 671 C C . LEU A 1 85 ? -6.262 -15.719 -14.031 1 94.69 85 LEU A C 1
ATOM 673 O O . LEU A 1 85 ? -7.023 -15.516 -14.977 1 94.69 85 LEU A O 1
ATOM 677 N N . THR A 1 86 ? -6.672 -16.047 -12.836 1 94.5 86 THR A N 1
ATOM 678 C CA . THR A 1 86 ? -8.094 -16.047 -12.516 1 94.5 86 THR A CA 1
ATOM 679 C C . THR A 1 86 ? -8.633 -14.625 -12.438 1 94.5 86 THR A C 1
ATOM 681 O O . THR A 1 86 ? -7.98 -13.742 -11.875 1 94.5 86 THR A O 1
ATOM 684 N N . ARG A 1 87 ? -9.789 -14.422 -13.039 1 94.19 87 ARG A N 1
ATOM 685 C CA . ARG A 1 87 ? -10.406 -13.102 -12.977 1 94.19 87 ARG A CA 1
ATOM 686 C C . ARG A 1 87 ? -10.602 -12.656 -11.531 1 94.19 87 ARG A C 1
ATOM 688 O O . ARG A 1 87 ? -11.039 -13.445 -10.688 1 94.19 87 ARG A O 1
ATOM 695 N N . ILE A 1 88 ? -10.266 -11.398 -11.273 1 96 88 ILE A N 1
ATOM 696 C CA . ILE A 1 88 ? -10.305 -10.922 -9.898 1 96 88 ILE A CA 1
ATOM 697 C C . ILE A 1 88 ? -10.68 -9.445 -9.867 1 96 88 ILE A C 1
ATOM 699 O O . ILE A 1 88 ? -10.266 -8.672 -10.734 1 96 88 ILE A O 1
ATOM 703 N N . PHE A 1 89 ? -11.523 -9.086 -8.906 1 95.88 89 PHE A N 1
ATOM 704 C CA . PHE A 1 89 ? -11.828 -7.691 -8.617 1 95.88 89 PHE A CA 1
ATOM 705 C C . PHE A 1 89 ? -10.922 -7.156 -7.516 1 95.88 89 PHE A C 1
ATOM 707 O O . PHE A 1 89 ? -11.203 -7.344 -6.328 1 95.88 89 PHE A O 1
ATOM 714 N N . ASN A 1 90 ? -9.844 -6.48 -7.887 1 95.19 90 ASN A N 1
ATOM 715 C CA . ASN A 1 90 ? -8.781 -6.035 -6.992 1 95.19 90 ASN A CA 1
ATOM 716 C C . ASN A 1 90 ? -8.078 -4.793 -7.535 1 95.19 90 ASN A C 1
ATOM 718 O O . ASN A 1 90 ? -7.707 -4.75 -8.711 1 95.19 90 ASN A O 1
ATOM 722 N N . PRO A 1 91 ? -7.902 -3.807 -6.734 1 91.81 91 PRO A N 1
ATOM 723 C CA . PRO A 1 91 ? -7.309 -2.561 -7.227 1 91.81 91 PRO A CA 1
ATOM 724 C C . PRO A 1 91 ? -5.871 -2.744 -7.707 1 91.81 91 PRO A C 1
ATOM 726 O O . PRO A 1 91 ? -5.391 -1.969 -8.539 1 91.81 91 PRO A O 1
ATOM 729 N N . MET A 1 92 ? -5.184 -3.744 -7.195 1 90.81 92 MET A N 1
ATOM 730 C CA . MET A 1 92 ? -3.76 -3.904 -7.469 1 90.81 92 MET A CA 1
ATOM 731 C C . MET A 1 92 ? -3.531 -4.902 -8.602 1 90.81 92 MET A C 1
ATOM 733 O O . MET A 1 92 ? -2.389 -5.23 -8.922 1 90.81 92 MET A O 1
ATOM 737 N N . VAL A 1 93 ? -4.582 -5.391 -9.148 1 94.06 93 VAL A N 1
ATOM 738 C CA . VAL A 1 93 ? -4.5 -6.328 -10.266 1 94.06 93 VAL A CA 1
ATOM 739 C C . VAL A 1 93 ? -5.301 -5.785 -11.453 1 94.06 93 VAL A C 1
ATOM 741 O O . VAL A 1 93 ? -6.488 -5.492 -11.328 1 94.06 93 VAL A O 1
ATOM 744 N N . SER A 1 94 ? -4.652 -5.719 -12.578 1 93.81 94 SER A N 1
ATOM 745 C CA . SER A 1 94 ? -5.324 -5.207 -13.773 1 93.81 94 SER A CA 1
ATOM 746 C C . SER A 1 94 ? -6.352 -6.203 -14.297 1 93.81 94 SER A C 1
ATOM 748 O O . SER A 1 94 ? -6.383 -7.359 -13.867 1 93.81 94 SER A O 1
ATOM 750 N N . GLU A 1 95 ? -7.137 -5.742 -15.203 1 92.44 95 GLU A N 1
ATOM 751 C CA . GLU A 1 95 ? -8.188 -6.586 -15.766 1 92.44 95 GLU A CA 1
ATOM 752 C C . GLU A 1 95 ? -7.598 -7.809 -16.469 1 92.44 95 GLU A C 1
ATOM 754 O O . GLU A 1 95 ? -8.203 -8.883 -16.453 1 92.44 95 GLU A O 1
ATOM 759 N N . ASP A 1 96 ? -6.41 -7.617 -17 1 93.12 96 ASP A N 1
ATOM 760 C CA . ASP A 1 96 ? -5.793 -8.734 -17.703 1 93.12 96 ASP A CA 1
ATOM 761 C C . ASP A 1 96 ? -4.914 -9.555 -16.766 1 93.12 96 ASP A C 1
ATOM 763 O O . ASP A 1 96 ? -4.227 -10.484 -17.203 1 93.12 96 ASP A O 1
ATOM 767 N N . GLY A 1 97 ? -4.852 -9.188 -15.539 1 94.31 97 GLY A N 1
ATOM 768 C CA . GLY A 1 97 ? -4.203 -10.008 -14.531 1 94.31 97 GLY A CA 1
ATOM 769 C C . GLY A 1 97 ? -2.82 -9.516 -14.156 1 94.31 97 GLY A C 1
ATOM 770 O O . GLY A 1 97 ? -2.154 -10.109 -13.297 1 94.31 97 GLY A O 1
ATOM 771 N N . ALA A 1 98 ? -2.375 -8.453 -14.758 1 92.56 98 ALA A N 1
ATOM 772 C CA . ALA A 1 98 ? -1.045 -7.934 -14.453 1 92.56 98 ALA A CA 1
ATOM 773 C C . ALA A 1 98 ? -0.991 -7.352 -13.047 1 92.56 98 ALA A C 1
ATOM 775 O O . ALA A 1 98 ? -1.963 -6.758 -12.57 1 92.56 98 ALA A O 1
ATOM 776 N N . VAL A 1 99 ? 0.094 -7.555 -12.367 1 90.38 99 VAL A N 1
ATOM 777 C CA . VAL A 1 99 ? 0.359 -7.004 -11.039 1 90.38 99 VAL A CA 1
ATOM 778 C C . VAL A 1 99 ? 1.577 -6.086 -11.102 1 90.38 99 VAL A C 1
ATOM 780 O O . VAL A 1 99 ? 2.426 -6.223 -11.984 1 90.38 99 VAL A O 1
ATOM 783 N N . CYS A 1 100 ? 1.575 -5.195 -10.172 1 81.38 100 CYS A N 1
ATOM 784 C CA . CYS A 1 100 ? 2.684 -4.246 -10.148 1 81.38 100 CYS A CA 1
ATOM 785 C C . CYS A 1 100 ? 4.008 -4.961 -9.93 1 81.38 100 CYS A C 1
ATOM 787 O O . CYS A 1 100 ? 4.086 -5.898 -9.133 1 81.38 100 CYS A O 1
ATOM 789 N N . GLU A 1 101 ? 4.973 -4.488 -10.648 1 70.38 101 GLU A N 1
ATOM 790 C CA . GLU A 1 101 ? 6.305 -5.074 -10.531 1 70.38 101 GLU A CA 1
ATOM 791 C C . GLU A 1 101 ? 6.883 -4.852 -9.141 1 70.38 101 GLU A C 1
ATOM 793 O O . GLU A 1 101 ? 7.695 -5.645 -8.664 1 70.38 101 GLU A O 1
ATOM 798 N N . GLY A 1 102 ? 6.371 -3.887 -8.492 1 71.81 102 GLY A N 1
ATOM 799 C CA . GLY A 1 102 ? 6.855 -3.543 -7.168 1 71.81 102 GLY A CA 1
ATOM 800 C C . GLY A 1 102 ? 6.422 -4.531 -6.102 1 71.81 102 GLY A C 1
ATOM 801 O O . GLY A 1 102 ? 6.871 -4.449 -4.957 1 71.81 102 GLY A O 1
ATOM 802 N N . LEU A 1 103 ? 5.625 -5.414 -6.566 1 78 103 LEU A N 1
ATOM 803 C CA . LEU A 1 103 ? 5.105 -6.391 -5.617 1 78 103 LEU A CA 1
ATOM 804 C C . LEU A 1 103 ? 6.234 -7.215 -5.016 1 78 103 LEU A C 1
ATOM 806 O O . LEU A 1 103 ? 6.188 -7.578 -3.836 1 78 103 LEU A O 1
ATOM 810 N N . LEU A 1 104 ? 7.27 -7.543 -5.859 1 77 104 LEU A N 1
ATOM 811 C CA . LEU A 1 104 ? 8.43 -8.297 -5.402 1 77 104 LEU A CA 1
ATOM 812 C C . LEU A 1 104 ? 9.688 -7.445 -5.457 1 77 104 LEU A C 1
ATOM 814 O O . LEU A 1 104 ? 10.719 -7.887 -5.977 1 77 104 LEU A O 1
ATOM 818 N N . HIS A 1 105 ? 9.602 -6.289 -4.863 1 71.56 105 HIS A N 1
ATOM 819 C CA . HIS A 1 105 ? 10.75 -5.398 -4.855 1 71.56 105 HIS A CA 1
ATOM 820 C C . HIS A 1 105 ? 11.828 -5.895 -3.9 1 71.56 105 HIS A C 1
ATOM 822 O O . HIS A 1 105 ? 11.641 -6.902 -3.211 1 71.56 105 HIS A O 1
ATOM 828 N N . ASN A 1 106 ? 12.914 -5.188 -3.848 1 61.28 106 ASN A N 1
ATOM 829 C CA . ASN A 1 106 ? 14.18 -5.594 -3.238 1 61.28 106 ASN A CA 1
ATOM 830 C C . ASN A 1 106 ? 13.977 -6.078 -1.806 1 61.28 106 ASN A C 1
ATOM 832 O O . ASN A 1 106 ? 14.609 -7.047 -1.381 1 61.28 106 ASN A O 1
ATOM 836 N N . ASP A 1 107 ? 12.992 -5.637 -1.185 1 66.19 107 ASP A N 1
ATOM 837 C CA . ASP A 1 107 ? 12.844 -6.07 0.201 1 66.19 107 ASP A CA 1
ATOM 838 C C . ASP A 1 107 ? 12.086 -7.395 0.285 1 66.19 107 ASP A C 1
ATOM 840 O O . ASP A 1 107 ? 12.211 -8.125 1.271 1 66.19 107 ASP A O 1
ATOM 844 N N . ASP A 1 108 ? 11.422 -7.645 -0.791 1 72.81 108 ASP A N 1
ATOM 845 C CA . ASP A 1 108 ? 10.562 -8.82 -0.703 1 72.81 108 ASP A CA 1
ATOM 846 C C . ASP A 1 108 ? 11.125 -9.977 -1.529 1 72.81 108 ASP A C 1
ATOM 848 O O . ASP A 1 108 ? 10.602 -11.094 -1.479 1 72.81 108 ASP A O 1
ATOM 852 N N . TRP A 1 109 ? 12.32 -9.703 -2.201 1 81.31 109 TRP A N 1
ATOM 853 C CA . TRP A 1 109 ? 12.961 -10.766 -2.965 1 81.31 109 TRP A CA 1
ATOM 854 C C . TRP A 1 109 ? 14.484 -10.68 -2.838 1 81.31 109 TRP A C 1
ATOM 856 O O . TRP A 1 109 ? 15.07 -9.617 -3.041 1 81.31 109 TRP A O 1
ATOM 866 N N . LYS A 1 110 ? 15.008 -11.82 -2.5 1 83.5 110 LYS A N 1
ATOM 867 C CA . LYS A 1 110 ? 16.438 -12.102 -2.596 1 83.5 110 LYS A CA 1
ATOM 868 C C . LYS A 1 110 ? 16.703 -13.492 -3.154 1 83.5 110 LYS A C 1
ATOM 870 O O . LYS A 1 110 ? 15.875 -14.398 -2.984 1 83.5 110 LYS A O 1
ATOM 875 N N . PRO A 1 111 ? 17.891 -13.641 -3.828 1 88.31 111 PRO A N 1
ATOM 876 C CA . PRO A 1 111 ? 18.203 -14.969 -4.363 1 88.31 111 PRO A CA 1
ATOM 877 C C . PRO A 1 111 ? 18.125 -16.062 -3.305 1 88.31 111 PRO A C 1
ATOM 879 O O . PRO A 1 111 ? 17.859 -17.219 -3.627 1 88.31 111 PRO A O 1
ATOM 882 N N . THR A 1 112 ? 18.266 -15.617 -2.055 1 90.19 112 THR A N 1
ATOM 883 C CA . THR A 1 112 ? 18.312 -16.594 -0.965 1 90.19 112 THR A CA 1
ATOM 884 C C . THR A 1 112 ? 16.938 -16.75 -0.317 1 90.19 112 THR A C 1
ATOM 886 O O . THR A 1 112 ? 16.766 -17.578 0.577 1 90.19 112 THR A O 1
ATOM 889 N N . THR A 1 113 ? 15.969 -15.992 -0.722 1 89.25 113 THR A N 1
ATOM 890 C CA . THR A 1 113 ? 14.633 -16.078 -0.149 1 89.25 113 THR A CA 1
ATOM 891 C C . THR A 1 113 ? 13.977 -17.406 -0.514 1 89.25 113 THR A C 1
ATOM 893 O O . THR A 1 113 ? 13.891 -17.766 -1.692 1 89.25 113 THR A O 1
ATOM 896 N N . PRO A 1 114 ? 13.578 -18.141 0.498 1 91.31 114 PRO A N 1
ATOM 897 C CA . PRO A 1 114 ? 12.836 -19.359 0.16 1 91.31 114 PRO A CA 1
ATOM 898 C C . PRO A 1 114 ? 11.578 -19.078 -0.66 1 91.31 114 PRO A C 1
ATOM 900 O O . PRO A 1 114 ? 10.805 -18.172 -0.319 1 91.31 114 PRO A O 1
ATOM 903 N N . VAL A 1 115 ? 11.43 -19.859 -1.679 1 90.56 115 VAL A N 1
ATOM 904 C CA . VAL A 1 115 ? 10.375 -19.609 -2.656 1 90.56 115 VAL A CA 1
ATOM 905 C C . VAL A 1 115 ? 9.008 -19.656 -1.967 1 90.56 115 VAL A C 1
ATOM 907 O O . VAL A 1 115 ? 8.125 -18.859 -2.283 1 90.56 115 VAL A O 1
ATOM 910 N N . PRO A 1 116 ? 8.75 -20.562 -0.977 1 90.44 116 PRO A N 1
ATOM 911 C CA . PRO A 1 116 ? 7.465 -20.516 -0.281 1 90.44 116 PRO A CA 1
ATOM 912 C C . PRO A 1 116 ? 7.188 -19.156 0.358 1 90.44 116 PRO A C 1
ATOM 914 O O . PRO A 1 116 ? 6.039 -18.703 0.381 1 90.44 116 PRO A O 1
ATOM 917 N N . ASP A 1 117 ? 8.188 -18.531 0.859 1 91.5 117 ASP A N 1
ATOM 918 C CA . ASP A 1 117 ? 8.031 -17.203 1.454 1 91.5 117 ASP A CA 1
ATOM 919 C C . ASP A 1 117 ? 7.641 -16.172 0.399 1 91.5 117 ASP A C 1
ATOM 921 O O . ASP A 1 117 ? 6.875 -15.25 0.679 1 91.5 117 ASP A O 1
ATOM 925 N N . VAL A 1 118 ? 8.164 -16.359 -0.776 1 90 118 VAL A N 1
ATOM 926 C CA . VAL A 1 118 ? 7.844 -15.461 -1.886 1 90 118 VAL A CA 1
ATOM 927 C C . VAL A 1 118 ? 6.367 -15.586 -2.244 1 90 118 VAL A C 1
ATOM 929 O O . VAL A 1 118 ? 5.664 -14.578 -2.369 1 90 118 VAL A O 1
ATOM 932 N N . VAL A 1 119 ? 5.965 -16.812 -2.342 1 92 119 VAL A N 1
ATOM 933 C CA . VAL A 1 119 ? 4.57 -17.062 -2.674 1 92 119 VAL A CA 1
ATOM 934 C C . VAL A 1 119 ? 3.666 -16.516 -1.57 1 92 119 VAL A C 1
ATOM 936 O O . VAL A 1 119 ? 2.658 -15.859 -1.852 1 92 119 VAL A O 1
ATOM 939 N N . ALA A 1 120 ? 4.039 -16.75 -0.377 1 92.5 120 ALA A N 1
ATOM 940 C CA . ALA A 1 120 ? 3.27 -16.234 0.756 1 92.5 120 ALA A CA 1
ATOM 941 C C . ALA A 1 120 ? 3.164 -14.711 0.707 1 92.5 120 ALA A C 1
ATOM 943 O O . ALA A 1 120 ? 2.1 -14.148 0.978 1 92.5 120 ALA A O 1
ATOM 944 N N . HIS A 1 121 ? 4.219 -14.102 0.371 1 91.38 121 HIS A N 1
ATOM 945 C CA . HIS A 1 121 ? 4.23 -12.641 0.26 1 91.38 121 HIS A CA 1
ATOM 946 C C . HIS A 1 121 ? 3.273 -12.164 -0.825 1 91.38 121 HIS A C 1
ATOM 948 O O . HIS A 1 121 ? 2.484 -11.242 -0.6 1 91.38 121 HIS A O 1
ATOM 954 N N . VAL A 1 122 ? 3.367 -12.758 -1.944 1 92.69 122 VAL A N 1
ATOM 955 C CA . VAL A 1 122 ? 2.52 -12.391 -3.074 1 92.69 122 VAL A CA 1
ATOM 956 C C . VAL A 1 122 ? 1.051 -12.57 -2.699 1 92.69 122 VAL A C 1
ATOM 958 O O . VAL A 1 122 ? 0.234 -11.672 -2.928 1 92.69 122 VAL A O 1
ATOM 961 N N . VAL A 1 123 ? 0.77 -13.68 -2.084 1 94.62 123 VAL A N 1
ATOM 962 C CA . VAL A 1 123 ? -0.601 -13.977 -1.683 1 94.62 123 VAL A CA 1
ATOM 963 C C . VAL A 1 123 ? -1.083 -12.945 -0.67 1 94.62 123 VAL A C 1
ATOM 965 O O . VAL A 1 123 ? -2.182 -12.398 -0.805 1 94.62 123 VAL A O 1
ATOM 968 N N . LYS A 1 124 ? -0.305 -12.695 0.243 1 93.5 124 LYS A N 1
ATOM 969 C CA . LYS A 1 124 ? -0.683 -11.719 1.261 1 93.5 124 LYS A CA 1
ATOM 970 C C . LYS A 1 124 ? -0.901 -10.336 0.645 1 93.5 124 LYS A C 1
ATOM 972 O O . LYS A 1 124 ? -1.881 -9.656 0.96 1 93.5 124 LYS A O 1
ATOM 977 N N . ALA A 1 125 ? -0.024 -9.945 -0.181 1 90.44 125 ALA A N 1
ATOM 978 C CA . ALA A 1 125 ? -0.077 -8.617 -0.791 1 90.44 125 ALA A CA 1
ATOM 979 C C . ALA A 1 125 ? -1.352 -8.438 -1.611 1 90.44 125 ALA A C 1
ATOM 981 O O . ALA A 1 125 ? -2.029 -7.414 -1.505 1 90.44 125 ALA A O 1
ATOM 982 N N . ILE A 1 126 ? -1.697 -9.398 -2.379 1 93.31 126 ILE A N 1
ATOM 983 C CA . ILE A 1 126 ? -2.797 -9.289 -3.33 1 93.31 126 ILE A CA 1
ATOM 984 C C . ILE A 1 126 ? -4.125 -9.492 -2.609 1 93.31 126 ILE A C 1
ATOM 986 O O . ILE A 1 126 ? -5.105 -8.797 -2.896 1 93.31 126 ILE A O 1
ATOM 990 N N . PHE A 1 127 ? -4.113 -10.359 -1.57 1 95.38 127 PHE A N 1
ATOM 991 C CA . PHE A 1 127 ? -5.414 -10.797 -1.081 1 95.38 127 PHE A CA 1
ATOM 992 C C . PHE A 1 127 ? -5.699 -10.219 0.3 1 95.38 127 PHE A C 1
ATOM 994 O O . PHE A 1 127 ? -6.824 -10.297 0.792 1 95.38 127 PHE A O 1
ATOM 1001 N N . VAL A 1 128 ? -4.719 -9.688 0.901 1 92.94 128 VAL A N 1
ATOM 1002 C CA . VAL A 1 128 ? -4.938 -9.203 2.26 1 92.94 128 VAL A CA 1
ATOM 1003 C C . VAL A 1 128 ? -4.531 -7.734 2.355 1 92.94 128 VAL A C 1
ATOM 1005 O O . VAL A 1 128 ? -5.309 -6.895 2.814 1 92.94 128 VAL A O 1
ATOM 1008 N N . ASP A 1 129 ? -3.367 -7.445 1.793 1 87.06 129 ASP A N 1
ATOM 1009 C CA . ASP A 1 129 ? -2.775 -6.141 2.072 1 87.06 129 ASP A CA 1
ATOM 1010 C C . ASP A 1 129 ? -3.039 -5.164 0.93 1 87.06 129 ASP A C 1
ATOM 1012 O O . ASP A 1 129 ? -2.469 -4.07 0.896 1 87.06 129 ASP A O 1
ATOM 1016 N N . TYR A 1 130 ? -3.844 -5.559 -0.038 1 88.75 130 TYR A N 1
ATOM 1017 C CA . TYR A 1 130 ? -4.109 -4.672 -1.166 1 88.75 130 TYR A CA 1
ATOM 1018 C C . TYR A 1 130 ? -4.637 -3.326 -0.69 1 88.75 130 TYR A C 1
ATOM 1020 O O . TYR A 1 130 ? -5.309 -3.246 0.342 1 88.75 130 TYR A O 1
ATOM 1028 N N . LYS A 1 131 ? -4.23 -2.266 -1.435 1 81.38 131 LYS A N 1
ATOM 1029 C CA . LYS A 1 131 ? -4.609 -0.899 -1.087 1 81.38 131 LYS A CA 1
ATOM 1030 C C . LYS A 1 131 ? -4.914 -0.079 -2.338 1 81.38 131 LYS A C 1
ATOM 1032 O O . LYS A 1 131 ? -4.73 -0.558 -3.459 1 81.38 131 LYS A O 1
ATOM 1037 N N . ILE A 1 132 ? -5.441 1.029 -2.125 1 82.25 132 ILE A N 1
ATOM 1038 C CA . ILE A 1 132 ? -5.75 1.918 -3.24 1 82.25 132 ILE A CA 1
ATOM 1039 C C . ILE A 1 132 ? -4.785 3.102 -3.24 1 82.25 132 ILE A C 1
ATOM 1041 O O . ILE A 1 132 ? -5.137 4.195 -3.689 1 82.25 132 ILE A O 1
ATOM 1045 N N . TYR A 1 133 ? -3.615 2.799 -2.707 1 77.56 133 TYR A N 1
ATOM 1046 C CA . TYR A 1 133 ? -2.629 3.871 -2.762 1 77.56 133 TYR A CA 1
ATOM 1047 C C . TYR A 1 133 ? -2.078 4.035 -4.172 1 77.56 133 TYR A C 1
ATOM 1049 O O . TYR A 1 133 ? -1.922 3.053 -4.902 1 77.56 133 TYR A O 1
ATOM 1057 N N . ALA A 1 134 ? -1.866 5.223 -4.59 1 77.25 134 ALA A N 1
ATOM 1058 C CA . ALA A 1 134 ? -1.303 5.512 -5.906 1 77.25 134 ALA A CA 1
ATOM 1059 C C . ALA A 1 134 ? 0.153 5.957 -5.797 1 77.25 134 ALA A C 1
ATOM 1061 O O . ALA A 1 134 ? 0.533 6.617 -4.824 1 77.25 134 ALA A O 1
ATOM 1062 N N . VAL A 1 135 ? 0.892 5.461 -6.742 1 84 135 VAL A N 1
ATOM 1063 C CA . VAL A 1 135 ? 2.221 6.043 -6.906 1 84 135 VAL A CA 1
ATOM 1064 C C . VAL A 1 135 ? 2.102 7.445 -7.5 1 84 135 VAL A C 1
ATOM 1066 O O . VAL A 1 135 ? 1.669 7.605 -8.641 1 84 135 VAL A O 1
ATOM 1069 N N . LEU A 1 136 ? 2.482 8.414 -6.695 1 88.56 136 LEU A N 1
ATOM 1070 C CA . LEU A 1 136 ? 2.307 9.797 -7.125 1 88.56 136 LEU A CA 1
ATOM 1071 C C . LEU A 1 136 ? 3.65 10.438 -7.453 1 88.56 136 LEU A C 1
ATOM 1073 O O . LEU A 1 136 ? 3.699 11.531 -8.023 1 88.56 136 LEU A O 1
ATOM 1077 N N . ASN A 1 137 ? 4.676 9.812 -7.078 1 92.75 137 ASN A N 1
ATOM 1078 C CA . ASN A 1 137 ? 6.035 10.219 -7.41 1 92.75 137 ASN A CA 1
ATOM 1079 C C . ASN A 1 137 ? 6.809 9.086 -8.086 1 92.75 137 ASN A C 1
ATOM 1081 O O . ASN A 1 137 ? 7.395 8.242 -7.414 1 92.75 137 ASN A O 1
ATOM 1085 N N . GLU A 1 138 ? 6.852 9.156 -9.383 1 89.38 138 GLU A N 1
ATOM 1086 C CA . GLU A 1 138 ? 7.418 8.07 -10.18 1 89.38 138 GLU A CA 1
ATOM 1087 C C . GLU A 1 138 ? 8.922 7.957 -9.961 1 89.38 138 GLU A C 1
ATOM 1089 O O . GLU A 1 138 ? 9.484 6.859 -10 1 89.38 138 GLU A O 1
ATOM 1094 N N . ARG A 1 139 ? 9.484 9.094 -9.797 1 92.75 139 ARG A N 1
ATOM 1095 C CA . ARG A 1 139 ? 10.93 9.07 -9.562 1 92.75 139 ARG A CA 1
ATOM 1096 C C . ARG A 1 139 ? 11.258 8.352 -8.258 1 92.75 139 ARG A C 1
ATOM 1098 O O . ARG A 1 139 ? 12.117 7.469 -8.234 1 92.75 139 ARG A O 1
ATOM 1105 N N . ALA A 1 140 ? 10.625 8.664 -7.207 1 93.44 140 ALA A N 1
ATOM 1106 C CA . ALA A 1 140 ? 10.836 8.016 -5.918 1 93.44 140 ALA A CA 1
ATOM 1107 C C . ALA A 1 140 ? 10.516 6.523 -6 1 93.44 140 ALA A C 1
ATOM 1109 O O . ALA A 1 140 ? 11.25 5.691 -5.457 1 93.44 140 ALA A O 1
ATOM 1110 N N . ALA A 1 141 ? 9.453 6.246 -6.672 1 88.94 141 ALA A N 1
ATOM 1111 C CA . ALA A 1 141 ? 9.047 4.852 -6.836 1 88.94 141 ALA A CA 1
ATOM 1112 C C . ALA A 1 141 ? 10.125 4.059 -7.578 1 88.94 141 ALA A C 1
ATOM 1114 O O . ALA A 1 141 ? 10.445 2.932 -7.199 1 88.94 141 ALA A O 1
ATOM 1115 N N . GLY A 1 142 ? 10.594 4.668 -8.641 1 86.31 142 GLY A N 1
ATOM 1116 C CA . GLY A 1 142 ? 11.656 4.023 -9.406 1 86.31 142 GLY A CA 1
ATOM 1117 C C . GLY A 1 142 ? 12.906 3.756 -8.594 1 86.31 142 GLY A C 1
ATOM 1118 O O . GLY A 1 142 ? 13.469 2.662 -8.656 1 86.31 142 GLY A O 1
ATOM 1119 N N . VAL A 1 143 ? 13.312 4.707 -7.832 1 90.62 143 VAL A N 1
ATOM 1120 C CA . VAL A 1 143 ? 14.5 4.559 -6.996 1 90.62 143 VAL A CA 1
ATOM 1121 C C . VAL A 1 143 ? 14.25 3.494 -5.93 1 90.62 143 VAL A C 1
ATOM 1123 O O . VAL A 1 143 ? 15.094 2.631 -5.695 1 90.62 143 VAL A O 1
ATOM 1126 N N . MET A 1 144 ? 13.133 3.535 -5.324 1 88.25 144 MET A N 1
ATOM 1127 C CA . MET A 1 144 ? 12.805 2.578 -4.273 1 88.25 144 MET A CA 1
ATOM 1128 C C . MET A 1 144 ? 12.797 1.152 -4.816 1 88.25 144 MET A C 1
ATOM 1130 O O . MET A 1 144 ? 13.195 0.216 -4.117 1 88.25 144 MET A O 1
ATOM 1134 N N . ALA A 1 145 ? 12.367 1.036 -6.043 1 80.06 145 ALA A N 1
ATOM 1135 C CA . ALA A 1 145 ? 12.234 -0.278 -6.664 1 80.06 145 ALA A CA 1
ATOM 1136 C C . ALA A 1 145 ? 13.602 -0.893 -6.945 1 80.06 145 ALA A C 1
ATOM 1138 O O . ALA A 1 145 ? 13.742 -2.117 -6.98 1 80.06 145 ALA A O 1
ATOM 1139 N N . THR A 1 146 ? 14.586 -0.05 -7.113 1 80.81 146 THR A N 1
ATOM 1140 C CA . THR A 1 146 ? 15.836 -0.56 -7.656 1 80.81 146 THR A CA 1
ATOM 1141 C C . THR A 1 146 ? 16.984 -0.343 -6.672 1 80.81 146 THR A C 1
ATOM 1143 O O . THR A 1 146 ? 18.016 -1.016 -6.75 1 80.81 146 THR A O 1
ATOM 1146 N N . ALA A 1 147 ? 16.75 0.552 -5.762 1 83 147 ALA A N 1
ATOM 1147 C CA . ALA A 1 147 ? 17.844 0.915 -4.859 1 83 147 ALA A CA 1
ATOM 1148 C C . ALA A 1 147 ? 17.797 0.082 -3.582 1 83 147 ALA A C 1
ATOM 1150 O O . ALA A 1 147 ? 16.766 -0.494 -3.244 1 83 147 ALA A O 1
ATOM 1151 N N . THR A 1 148 ? 18.984 -0.003 -2.916 1 82.56 148 THR A N 1
ATOM 1152 C CA . THR A 1 148 ? 19.016 -0.545 -1.562 1 82.56 148 THR A CA 1
ATOM 1153 C C . THR A 1 148 ? 18.359 0.414 -0.581 1 82.56 148 THR A C 1
ATOM 1155 O O . THR A 1 148 ? 18.203 1.604 -0.868 1 82.56 148 THR A O 1
ATOM 1158 N N . PRO A 1 149 ? 17.969 -0.1 0.54 1 84.69 149 PRO A N 1
ATOM 1159 C CA . PRO A 1 149 ? 17.391 0.784 1.55 1 84.69 149 PRO A CA 1
ATOM 1160 C C . PRO A 1 149 ? 18.297 1.948 1.918 1 84.69 149 PRO A C 1
ATOM 1162 O O . PRO A 1 149 ? 17.828 3.068 2.123 1 84.69 149 PRO A O 1
ATOM 1165 N N . GLU A 1 150 ? 19.578 1.587 1.996 1 90.69 150 GLU A N 1
ATOM 1166 C CA . GLU A 1 150 ? 20.531 2.631 2.338 1 90.69 150 GLU A CA 1
ATOM 1167 C C . GLU A 1 150 ? 20.609 3.695 1.246 1 90.69 150 GLU A C 1
ATOM 1169 O O . GLU A 1 150 ? 20.688 4.891 1.542 1 90.69 150 GLU A O 1
ATOM 1174 N N . GLU A 1 151 ? 20.594 3.215 0.005 1 91.75 151 GLU A N 1
ATOM 1175 C CA . GLU A 1 151 ? 20.625 4.152 -1.113 1 91.75 151 GLU A CA 1
ATOM 1176 C C . GLU A 1 151 ? 19.359 5.008 -1.138 1 91.75 151 GLU A C 1
ATOM 1178 O O . GLU A 1 151 ? 19.422 6.211 -1.388 1 91.75 151 GLU A O 1
ATOM 1183 N N . PHE A 1 152 ? 18.25 4.395 -0.903 1 93.75 152 PHE A N 1
ATOM 1184 C CA . PHE A 1 152 ? 16.984 5.137 -0.86 1 93.75 152 PHE A CA 1
ATOM 1185 C C . PHE A 1 152 ? 17.016 6.18 0.252 1 93.75 152 PHE A C 1
ATOM 1187 O O . PHE A 1 152 ? 16.609 7.324 0.05 1 93.75 152 PHE A O 1
ATOM 1194 N N . LYS A 1 153 ? 17.547 5.824 1.366 1 93.94 153 LYS A N 1
ATOM 1195 C CA . LYS A 1 153 ? 17.672 6.742 2.494 1 93.94 153 LYS A CA 1
ATOM 1196 C C . LYS A 1 153 ? 18.5 7.965 2.119 1 93.94 153 LYS A C 1
ATOM 1198 O O . LYS A 1 153 ? 18.203 9.078 2.547 1 93.94 153 LYS A O 1
ATOM 1203 N N . LYS A 1 154 ? 19.484 7.762 1.365 1 94.31 154 LYS A N 1
ATOM 1204 C CA . LYS A 1 154 ? 20.312 8.875 0.917 1 94.31 154 LYS A CA 1
ATOM 1205 C C . LYS A 1 154 ? 19.516 9.852 0.062 1 94.31 154 LYS A C 1
ATOM 1207 O O . LYS A 1 154 ? 19.688 11.062 0.167 1 94.31 154 LYS A O 1
ATOM 1212 N N . HIS A 1 155 ? 18.672 9.305 -0.779 1 94.31 155 HIS A N 1
ATOM 1213 C CA . HIS A 1 155 ? 17.797 10.156 -1.589 1 94.31 155 HIS A CA 1
ATOM 1214 C C . HIS A 1 155 ? 16.859 10.969 -0.715 1 94.31 155 HIS A C 1
ATOM 1216 O O . HIS A 1 155 ? 16.641 12.156 -0.965 1 94.31 155 HIS A O 1
ATOM 1222 N N . VAL A 1 156 ? 16.359 10.312 0.295 1 94.94 156 VAL A N 1
ATOM 1223 C CA . VAL A 1 156 ? 15.453 10.977 1.237 1 94.94 156 VAL A CA 1
ATOM 1224 C C . VAL A 1 156 ? 16.188 12.117 1.935 1 94.94 156 VAL A C 1
ATOM 1226 O O . VAL A 1 156 ? 15.68 13.242 2.012 1 94.94 156 VAL A O 1
ATOM 1229 N N . GLN A 1 157 ? 17.406 11.906 2.34 1 92 157 GLN A N 1
ATOM 1230 C CA . GLN A 1 157 ? 18.203 12.891 3.068 1 92 157 GLN A CA 1
ATOM 1231 C C . GLN A 1 157 ? 18.609 14.047 2.162 1 92 157 GLN A C 1
ATOM 1233 O O . GLN A 1 157 ? 18.656 15.195 2.596 1 92 157 GLN A O 1
ATOM 1238 N N . ARG A 1 158 ? 18.828 13.797 0.955 1 91.44 158 ARG A N 1
ATOM 1239 C CA . ARG A 1 158 ? 19.219 14.828 -0.002 1 91.44 158 ARG A CA 1
ATOM 1240 C C . ARG A 1 158 ? 18.062 15.781 -0.282 1 91.44 158 ARG A C 1
ATOM 1242 O O . ARG A 1 158 ? 18.266 16.984 -0.488 1 91.44 158 ARG A O 1
ATOM 1249 N N . THR A 1 159 ? 16.938 15.234 -0.388 1 88.69 159 THR A N 1
ATOM 1250 C CA . THR A 1 159 ? 15.75 16.031 -0.663 1 88.69 159 THR A CA 1
ATOM 1251 C C . THR A 1 159 ? 15.461 17 0.489 1 88.69 159 THR A C 1
ATOM 1253 O O . THR A 1 159 ? 15.031 18.125 0.268 1 88.69 159 THR A O 1
ATOM 1256 N N . ARG A 1 160 ? 15.711 16.641 1.692 1 78.88 160 ARG A N 1
ATOM 1257 C CA . ARG A 1 160 ? 15.531 17.484 2.875 1 78.88 160 ARG A CA 1
ATOM 1258 C C . ARG A 1 160 ? 16.484 18.672 2.859 1 78.88 160 ARG A C 1
ATOM 1260 O O . ARG A 1 160 ? 16.094 19.797 3.178 1 78.88 160 ARG A O 1
ATOM 1267 N N . ALA A 1 161 ? 17.641 18.312 2.574 1 69.81 161 ALA A N 1
ATOM 1268 C CA . ALA A 1 161 ? 18.703 19.312 2.588 1 69.81 161 ALA A CA 1
ATOM 1269 C C . ALA A 1 161 ? 18.438 20.422 1.571 1 69.81 161 ALA A C 1
ATOM 1271 O O . ALA A 1 161 ? 18.812 21.578 1.783 1 69.81 161 ALA A O 1
ATOM 1272 N N . SER A 1 162 ? 17.797 20.031 0.54 1 61.47 162 SER A N 1
ATOM 1273 C CA . SER A 1 162 ? 17.547 21.031 -0.49 1 61.47 162 SER A CA 1
ATOM 1274 C C . SER A 1 162 ? 16.453 22.016 -0.057 1 61.47 162 SER A C 1
ATOM 1276 O O . SER A 1 162 ? 16.422 23.156 -0.514 1 61.47 162 SER A O 1
ATOM 1278 N N . ASP A 1 163 ? 15.414 21.656 0.594 1 56.81 163 ASP A N 1
ATOM 1279 C CA . ASP A 1 163 ? 14.328 22.516 1.055 1 56.81 163 ASP A CA 1
ATOM 1280 C C . ASP A 1 163 ? 14.781 23.406 2.211 1 56.81 163 ASP A C 1
ATOM 1282 O O . ASP A 1 163 ? 14.312 24.531 2.354 1 56.81 163 ASP A O 1
ATOM 1286 N N . ALA A 1 164 ? 15.648 22.969 3.211 1 48.94 164 ALA A N 1
ATOM 1287 C CA . ALA A 1 164 ? 16.188 23.875 4.219 1 48.94 164 ALA A CA 1
ATOM 1288 C C . ALA A 1 164 ? 16.922 25.047 3.568 1 48.94 164 ALA A C 1
ATOM 1290 O O . ALA A 1 164 ? 16.984 26.141 4.141 1 48.94 164 ALA A O 1
ATOM 1291 N N . ARG A 1 165 ? 17.484 24.953 2.467 1 44.03 165 ARG A N 1
ATOM 1292 C CA . ARG A 1 165 ? 18.188 26.094 1.875 1 44.03 165 ARG A CA 1
ATOM 1293 C C . ARG A 1 165 ? 17.219 27.016 1.153 1 44.03 165 ARG A C 1
ATOM 1295 O O . ARG A 1 165 ? 17.594 28.109 0.72 1 44.03 165 ARG A O 1
ATOM 1302 N N . ALA A 1 166 ? 15.977 26.547 0.94 1 39.78 166 ALA A N 1
ATOM 1303 C CA . ALA A 1 166 ? 15.203 27.609 0.297 1 39.78 166 ALA A CA 1
ATOM 1304 C C . ALA A 1 166 ? 14.562 28.516 1.333 1 39.78 166 ALA A C 1
ATOM 1306 O O . ALA A 1 166 ? 14.172 28.078 2.414 1 39.78 166 ALA A O 1
ATOM 1307 N N . MET B 1 1 ? -22.031 27.219 5.75 1 67.62 1 MET B N 1
ATOM 1308 C CA . MET B 1 1 ? -21.234 26.578 6.789 1 67.62 1 MET B CA 1
ATOM 1309 C C . MET B 1 1 ? -22.031 26.453 8.086 1 67.62 1 MET B C 1
ATOM 1311 O O . MET B 1 1 ? -22.594 27.438 8.562 1 67.62 1 MET B O 1
ATOM 1315 N N . SER B 1 2 ? -22.312 25.125 8.383 1 79.62 2 SER B N 1
ATOM 1316 C CA . SER B 1 2 ? -23.141 24.938 9.57 1 79.62 2 SER B CA 1
ATOM 1317 C C . SER B 1 2 ? -22.344 25.203 10.844 1 79.62 2 SER B C 1
ATOM 1319 O O . SER B 1 2 ? -21.125 24.984 10.883 1 79.62 2 SER B O 1
ATOM 1321 N N . VAL B 1 3 ? -23 25.875 11.789 1 85 3 VAL B N 1
ATOM 1322 C CA . VAL B 1 3 ? -22.422 26.141 13.109 1 85 3 VAL B CA 1
ATOM 1323 C C . VAL B 1 3 ? -21.906 24.844 13.711 1 85 3 VAL B C 1
ATOM 1325 O O . VAL B 1 3 ? -20.859 24.828 14.375 1 85 3 VAL B O 1
ATOM 1328 N N . ARG B 1 4 ? -22.578 23.797 13.469 1 87.88 4 ARG B N 1
ATOM 1329 C CA . ARG B 1 4 ? -22.188 22.5 14 1 87.88 4 ARG B CA 1
ATOM 1330 C C . ARG B 1 4 ? -20.844 22.062 13.43 1 87.88 4 ARG B C 1
ATOM 1332 O O . ARG B 1 4 ? -19.984 21.547 14.148 1 87.88 4 ARG B O 1
ATOM 1339 N N . THR B 1 5 ? -20.688 22.266 12.156 1 90.31 5 THR B N 1
ATOM 1340 C CA . THR B 1 5 ? -19.453 21.875 11.469 1 90.31 5 THR B CA 1
ATOM 1341 C C . THR B 1 5 ? -18.266 22.672 12.008 1 90.31 5 THR B C 1
ATOM 1343 O O . THR B 1 5 ? -17.203 22.094 12.281 1 90.31 5 THR B O 1
ATOM 1346 N N . VAL B 1 6 ? -18.469 23.953 12.211 1 90.62 6 VAL B N 1
ATOM 1347 C CA . VAL B 1 6 ? -17.406 24.812 12.727 1 90.62 6 VAL B CA 1
ATOM 1348 C C . VAL B 1 6 ? -17.047 24.406 14.156 1 90.62 6 VAL B C 1
ATOM 1350 O O . VAL B 1 6 ? -15.875 24.344 14.516 1 90.62 6 VAL B O 1
ATOM 1353 N N . ARG B 1 7 ? -18.031 24.141 14.938 1 92.25 7 ARG B N 1
ATOM 1354 C CA . ARG B 1 7 ? -17.797 23.719 16.312 1 92.25 7 ARG B CA 1
ATOM 1355 C C . ARG B 1 7 ? -17.016 22.422 16.359 1 92.25 7 ARG B C 1
ATOM 1357 O O . ARG B 1 7 ? -16.078 22.281 17.156 1 92.25 7 ARG B O 1
ATOM 1364 N N . ARG B 1 8 ? -17.422 21.469 15.562 1 93.25 8 ARG B N 1
ATOM 1365 C CA . ARG B 1 8 ? -16.734 20.188 15.508 1 93.25 8 ARG B CA 1
ATOM 1366 C C . ARG B 1 8 ? -15.281 20.359 15.094 1 93.25 8 ARG B C 1
ATOM 1368 O O . ARG B 1 8 ? -14.375 19.766 15.68 1 93.25 8 ARG B O 1
ATOM 1375 N N . ALA B 1 9 ? -15.062 21.156 14.086 1 93.88 9 ALA B N 1
ATOM 1376 C CA . ALA B 1 9 ? -13.711 21.438 13.602 1 93.88 9 ALA B CA 1
ATOM 1377 C C . ALA B 1 9 ? -12.852 22.047 14.703 1 93.88 9 ALA B C 1
ATOM 1379 O O . ALA B 1 9 ? -11.711 21.641 14.914 1 93.88 9 ALA B O 1
ATOM 1380 N N . ASN B 1 10 ? -13.445 22.953 15.398 1 93 10 ASN B N 1
ATOM 1381 C CA . ASN B 1 10 ? -12.719 23.609 16.484 1 93 10 ASN B CA 1
ATOM 1382 C C . ASN B 1 10 ? -12.406 22.641 17.609 1 93 10 ASN B C 1
ATOM 1384 O O . ASN B 1 10 ? -11.32 22.703 18.203 1 93 10 ASN B O 1
ATOM 1388 N N . MET B 1 11 ? -13.32 21.812 17.938 1 94 11 MET B N 1
ATOM 1389 C CA . MET B 1 11 ? -13.109 20.812 18.969 1 94 11 MET B CA 1
ATOM 1390 C C . MET B 1 11 ? -11.977 19.875 18.594 1 94 11 MET B C 1
ATOM 1392 O O . MET B 1 11 ? -11.117 19.562 19.422 1 94 11 MET B O 1
ATOM 1396 N N . ASP B 1 12 ? -11.992 19.391 17.375 1 94.06 12 ASP B N 1
ATOM 1397 C CA . ASP B 1 12 ? -10.945 18.484 16.906 1 94.06 12 ASP B CA 1
ATOM 1398 C C . ASP B 1 12 ? -9.586 19.172 16.891 1 94.06 12 ASP B C 1
ATOM 1400 O O . ASP B 1 12 ? -8.578 18.578 17.266 1 94.06 12 ASP B O 1
ATOM 1404 N N . PHE B 1 13 ? -9.625 20.406 16.469 1 94 13 PHE B N 1
ATOM 1405 C CA . PHE B 1 13 ? -8.383 21.156 16.469 1 94 13 PHE B CA 1
ATOM 1406 C C . PHE B 1 13 ? -7.832 21.312 17.891 1 94 13 PHE B C 1
ATOM 1408 O O . PHE B 1 13 ? -6.629 21.172 18.109 1 94 13 PHE B O 1
ATOM 1415 N N . ALA B 1 14 ? -8.68 21.594 18.812 1 93.62 14 ALA B N 1
ATOM 1416 C CA . ALA B 1 14 ? -8.273 21.734 20.203 1 93.62 14 ALA B CA 1
ATOM 1417 C C . ALA B 1 14 ? -7.652 20.438 20.734 1 93.62 14 ALA B C 1
ATOM 1419 O O . ALA B 1 14 ? -6.664 20.469 21.469 1 93.62 14 ALA B O 1
ATOM 1420 N N . ARG B 1 15 ? -8.172 19.375 20.375 1 93.38 15 ARG B N 1
ATOM 1421 C CA . ARG B 1 15 ? -7.645 18.078 20.781 1 93.38 15 ARG B CA 1
ATOM 1422 C C . ARG B 1 15 ? -6.23 17.859 20.25 1 93.38 15 ARG B C 1
ATOM 1424 O O . ARG B 1 15 ? -5.352 17.391 20.969 1 93.38 15 ARG B O 1
ATOM 1431 N N . LEU B 1 16 ? -6.027 18.203 19.016 1 93.25 16 LEU B N 1
ATOM 1432 C CA . LEU B 1 16 ? -4.703 18.094 18.422 1 93.25 16 LEU B CA 1
ATOM 1433 C C . LEU B 1 16 ? -3.705 19 19.125 1 93.25 16 LEU B C 1
ATOM 1435 O O . LEU B 1 16 ? -2.562 18.609 19.359 1 93.25 16 LEU B O 1
ATOM 1439 N N . THR B 1 17 ? -4.168 20.172 19.406 1 93.12 17 THR B N 1
ATOM 1440 C CA . THR B 1 17 ? -3.324 21.141 20.078 1 93.12 17 THR B CA 1
ATOM 1441 C C . THR B 1 17 ? -2.896 20.641 21.453 1 93.12 17 THR B C 1
ATOM 1443 O O . THR B 1 17 ? -1.733 20.766 21.844 1 93.12 17 THR B O 1
ATOM 1446 N N . GLU B 1 18 ? -3.803 20.047 22.125 1 93.69 18 GLU B N 1
ATOM 1447 C CA . GLU B 1 18 ? -3.502 19.484 23.438 1 93.69 18 GLU B CA 1
ATOM 1448 C C . GLU B 1 18 ? -2.465 18.375 23.344 1 93.69 18 GLU B C 1
ATOM 1450 O O . GLU B 1 18 ? -1.576 18.266 24.188 1 93.69 18 GLU B O 1
ATOM 1455 N N . LEU B 1 19 ? -2.576 17.594 22.344 1 91.56 19 LEU B N 1
ATOM 1456 C CA . LEU B 1 19 ? -1.619 16.516 22.141 1 91.56 19 LEU B CA 1
ATOM 1457 C C . LEU B 1 19 ? -0.223 17.078 21.875 1 91.56 19 LEU B C 1
ATOM 1459 O O . LEU B 1 19 ? 0.766 16.547 22.391 1 91.56 19 LEU B O 1
ATOM 1463 N N . ALA B 1 20 ? -0.158 18.047 21.094 1 92.88 20 ALA B N 1
ATOM 1464 C CA . ALA B 1 20 ? 1.124 18.688 20.812 1 92.88 20 ALA B CA 1
ATOM 1465 C C . ALA B 1 20 ? 1.75 19.25 22.078 1 92.88 20 ALA B C 1
ATOM 1467 O O . ALA B 1 20 ? 2.947 19.078 22.328 1 92.88 20 ALA B O 1
ATOM 1468 N N . LYS B 1 21 ? 0.951 19.797 22.906 1 92.94 21 LYS B N 1
ATOM 1469 C CA . LYS B 1 21 ? 1.428 20.453 24.109 1 92.94 21 LYS B CA 1
ATOM 1470 C C . LYS B 1 21 ? 1.808 19.422 25.188 1 92.94 21 LYS B C 1
ATOM 1472 O O . LYS B 1 21 ? 2.656 19.703 26.031 1 92.94 21 LYS B O 1
ATOM 1477 N N . SER B 1 22 ? 1.204 18.234 25.141 1 92.44 22 SER B N 1
ATOM 1478 C CA . SER B 1 22 ? 1.43 17.219 26.172 1 92.44 22 SER B CA 1
ATOM 1479 C C . SER B 1 22 ? 2.682 16.406 25.859 1 92.44 22 SER B C 1
ATOM 1481 O O . SER B 1 22 ? 2.973 15.43 26.562 1 92.44 22 SER B O 1
ATOM 1483 N N . GLY B 1 23 ? 3.367 16.75 24.828 1 89 23 GLY B N 1
ATOM 1484 C CA . GLY B 1 23 ? 4.652 16.125 24.578 1 89 23 GLY B CA 1
ATOM 1485 C C . GLY B 1 23 ? 4.551 14.914 23.656 1 89 23 GLY B C 1
ATOM 1486 O O . GLY B 1 23 ? 5.281 13.93 23.828 1 89 23 GLY B O 1
ATOM 1487 N N . SER B 1 24 ? 3.723 14.914 22.781 1 89.88 24 SER B N 1
ATOM 1488 C CA . SER B 1 24 ? 3.641 13.859 21.766 1 89.88 24 SER B CA 1
ATOM 1489 C C . SER B 1 24 ? 4.965 13.695 21.031 1 89.88 24 SER B C 1
ATOM 1491 O O . SER B 1 24 ? 5.598 14.68 20.656 1 89.88 24 SER B O 1
ATOM 1493 N N . PRO B 1 25 ? 5.402 12.469 20.906 1 91.38 25 PRO B N 1
ATOM 1494 C CA . PRO B 1 25 ? 6.641 12.258 20.141 1 91.38 25 PRO B CA 1
ATOM 1495 C C . PRO B 1 25 ? 6.473 12.516 18.656 1 91.38 25 PRO B C 1
ATOM 1497 O O . PRO B 1 25 ? 7.461 12.727 17.938 1 91.38 25 PRO B O 1
ATOM 1500 N N . THR B 1 26 ? 5.309 12.5 18.156 1 93.31 26 THR B N 1
ATOM 1501 C CA . THR B 1 26 ? 5.051 12.578 16.734 1 93.31 26 THR B CA 1
ATOM 1502 C C . THR B 1 26 ? 4.543 13.961 16.344 1 93.31 26 THR B C 1
ATOM 1504 O O . THR B 1 26 ? 4.988 14.531 15.344 1 93.31 26 THR B O 1
ATOM 1507 N N . ILE B 1 27 ? 3.592 14.469 17.125 1 94.62 27 ILE B N 1
ATOM 1508 C CA . ILE B 1 27 ? 3.01 15.773 16.812 1 94.62 27 ILE B CA 1
ATOM 1509 C C . ILE B 1 27 ? 3.777 16.859 17.547 1 94.62 27 ILE B C 1
ATOM 1511 O O . ILE B 1 27 ? 3.67 17 18.766 1 94.62 27 ILE B O 1
ATOM 1515 N N . ARG B 1 28 ? 4.434 17.734 16.844 1 93.88 28 ARG B N 1
ATOM 1516 C CA . ARG B 1 28 ? 5.34 18.719 17.422 1 93.88 28 ARG B CA 1
ATOM 1517 C C . ARG B 1 28 ? 4.672 20.094 17.531 1 93.88 28 ARG B C 1
ATOM 1519 O O . ARG B 1 28 ? 4.965 20.859 18.438 1 93.88 28 ARG B O 1
ATOM 1526 N N . ALA B 1 29 ? 3.799 20.391 16.578 1 93.81 29 ALA B N 1
ATOM 1527 C CA . ALA B 1 29 ? 3.1 21.672 16.562 1 93.81 29 ALA B CA 1
ATOM 1528 C C . ALA B 1 29 ? 1.832 21.578 15.711 1 93.81 29 ALA B C 1
ATOM 1530 O O . ALA B 1 29 ? 1.746 20.766 14.789 1 93.81 29 ALA B O 1
ATOM 1531 N N . VAL B 1 30 ? 0.89 22.359 16.062 1 93.19 30 VAL B N 1
ATOM 1532 C CA . VAL B 1 30 ? -0.355 22.469 15.305 1 93.19 30 VAL B CA 1
ATOM 1533 C C . VAL B 1 30 ? -0.756 23.938 15.164 1 93.19 30 VAL B C 1
ATOM 1535 O O . VAL B 1 30 ? -0.688 24.703 16.141 1 93.19 30 VAL B O 1
ATOM 1538 N N . ASP B 1 31 ? -1.081 24.312 13.953 1 92.12 31 ASP B N 1
ATOM 1539 C CA . ASP B 1 31 ? -1.538 25.672 13.68 1 92.12 31 ASP B CA 1
ATOM 1540 C C . ASP B 1 31 ? -2.727 25.672 12.727 1 92.12 31 ASP B C 1
ATOM 1542 O O . ASP B 1 31 ? -2.908 24.719 11.953 1 92.12 31 ASP B O 1
ATOM 1546 N N . MET B 1 32 ? -3.539 26.719 12.891 1 90.31 32 MET B N 1
ATOM 1547 C CA . MET B 1 32 ? -4.582 26.953 11.898 1 90.31 32 MET B CA 1
ATOM 1548 C C . MET B 1 32 ? -4.078 27.859 10.773 1 90.31 32 MET B C 1
ATOM 1550 O O . MET B 1 32 ? -4.004 29.078 10.945 1 90.31 32 MET B O 1
ATOM 1554 N N . ALA B 1 33 ? -3.654 27.266 9.688 1 87.19 33 ALA B N 1
ATOM 1555 C CA . ALA B 1 33 ? -3.102 28.016 8.57 1 87.19 33 ALA B CA 1
ATOM 1556 C C . ALA B 1 33 ? -3.217 27.219 7.266 1 87.19 33 ALA B C 1
ATOM 1558 O O . ALA B 1 33 ? -3.148 26 7.273 1 87.19 33 ALA B O 1
ATOM 1559 N N . ASP B 1 34 ? -3.438 28 6.242 1 85.94 34 ASP B N 1
ATOM 1560 C CA . ASP B 1 34 ? -3.5 27.344 4.941 1 85.94 34 ASP B CA 1
ATOM 1561 C C . ASP B 1 34 ? -2.1 27.062 4.395 1 85.94 34 ASP B C 1
ATOM 1563 O O . ASP B 1 34 ? -1.113 27.156 5.129 1 85.94 34 ASP B O 1
ATOM 1567 N N . GLU B 1 35 ? -1.986 26.641 3.148 1 82.75 35 GLU B N 1
ATOM 1568 C CA . GLU B 1 35 ? -0.713 26.219 2.566 1 82.75 35 GLU B CA 1
ATOM 1569 C C . GLU B 1 35 ? 0.265 27.391 2.49 1 82.75 35 GLU B C 1
ATOM 1571 O O . GLU B 1 35 ? 1.48 27.188 2.455 1 82.75 35 GLU B O 1
ATOM 1576 N N . ASN B 1 36 ? -0.276 28.547 2.527 1 83 36 ASN B N 1
ATOM 1577 C CA . ASN B 1 36 ? 0.561 29.734 2.443 1 83 36 ASN B CA 1
ATOM 1578 C C . ASN B 1 36 ? 0.855 30.312 3.824 1 83 36 ASN B C 1
ATOM 1580 O O . ASN B 1 36 ? 1.562 31.312 3.947 1 83 36 ASN B O 1
ATOM 1584 N N . GLY B 1 37 ? 0.388 29.656 4.773 1 80.31 37 GLY B N 1
ATOM 1585 C CA . GLY B 1 37 ? 0.612 30.109 6.141 1 80.31 37 GLY B CA 1
ATOM 1586 C C . GLY B 1 37 ? -0.383 31.172 6.59 1 80.31 37 GLY B C 1
ATOM 1587 O O . GLY B 1 37 ? -0.247 31.734 7.676 1 80.31 37 GLY B O 1
ATOM 1588 N N . ALA B 1 38 ? -1.339 31.422 5.742 1 78.25 38 ALA B N 1
ATOM 1589 C CA . ALA B 1 38 ? -2.322 32.438 6.07 1 78.25 38 ALA B CA 1
ATOM 1590 C C . ALA B 1 38 ? -3.348 31.922 7.07 1 78.25 38 ALA B C 1
ATOM 1592 O O . ALA B 1 38 ? -3.811 30.781 6.961 1 78.25 38 ALA B O 1
ATOM 1593 N N . THR B 1 39 ? -3.436 32.688 8.117 1 76.81 39 THR B N 1
ATOM 1594 C CA . THR B 1 39 ? -4.449 32.375 9.117 1 76.81 39 THR B CA 1
ATOM 1595 C C . THR B 1 39 ? -5.602 33.375 9.047 1 76.81 39 THR B C 1
ATOM 1597 O O . THR B 1 39 ? -5.398 34.562 9.195 1 76.81 39 THR B O 1
ATOM 1600 N N . ASP B 1 40 ? -6.594 32.969 8.289 1 67.06 40 ASP B N 1
ATOM 1601 C CA . ASP B 1 40 ? -7.75 33.875 8.305 1 67.06 40 ASP B CA 1
ATOM 1602 C C . ASP B 1 40 ? -8.562 33.688 9.586 1 67.06 40 ASP B C 1
ATOM 1604 O O . ASP B 1 40 ? -8.625 32.594 10.141 1 67.06 40 ASP B O 1
ATOM 1608 N N . HIS B 1 41 ? -8.961 34.844 10.016 1 63.12 41 HIS B N 1
ATOM 1609 C CA . HIS B 1 41 ? -9.844 34.812 11.18 1 63.12 41 HIS B CA 1
ATOM 1610 C C . HIS B 1 41 ? -11.031 33.875 10.938 1 63.12 41 HIS B C 1
ATOM 1612 O O . HIS B 1 41 ? -11.703 34 9.906 1 63.12 41 HIS B O 1
ATOM 1618 N N . GLY B 1 42 ? -11.109 32.844 11.742 1 65.38 42 GLY B N 1
ATOM 1619 C CA . GLY B 1 42 ? -12.242 31.906 11.672 1 65.38 42 GLY B CA 1
ATOM 1620 C C . GLY B 1 42 ? -11.961 30.688 10.82 1 65.38 42 GLY B C 1
ATOM 1621 O O . GLY B 1 42 ? -12.844 29.859 10.609 1 65.38 42 GLY B O 1
ATOM 1622 N N . ASP B 1 43 ? -10.797 30.625 10.289 1 79.25 43 ASP B N 1
ATOM 1623 C CA . ASP B 1 43 ? -10.531 29.453 9.461 1 79.25 43 ASP B CA 1
ATOM 1624 C C . ASP B 1 43 ? -10.242 28.234 10.32 1 79.25 43 ASP B C 1
ATOM 1626 O O . ASP B 1 43 ? -9.102 28 10.742 1 79.25 43 ASP B O 1
ATOM 1630 N N . ALA B 1 44 ? -11.289 27.547 10.547 1 86.38 44 ALA B N 1
ATOM 1631 C CA . ALA B 1 44 ? -11.188 26.328 11.336 1 86.38 44 ALA B CA 1
ATOM 1632 C C . ALA B 1 44 ? -10.922 25.109 10.445 1 86.38 44 ALA B C 1
ATOM 1634 O O . ALA B 1 44 ? -10.797 23.984 10.938 1 86.38 44 ALA B O 1
ATOM 1635 N N . PHE B 1 45 ? -10.695 25.391 9.203 1 92.75 45 PHE B N 1
ATOM 1636 C CA . PHE B 1 45 ? -10.812 24.281 8.273 1 92.75 45 PHE B CA 1
ATOM 1637 C C . PHE B 1 45 ? -9.461 23.969 7.633 1 92.75 45 PHE B C 1
ATOM 1639 O O . PHE B 1 45 ? -9.375 23.094 6.762 1 92.75 45 PHE B O 1
ATOM 1646 N N . HIS B 1 46 ? -8.43 24.625 8.062 1 94.94 46 HIS B N 1
ATOM 1647 C CA . HIS B 1 46 ? -7.07 24.344 7.617 1 94.94 46 HIS B CA 1
ATOM 1648 C C . HIS B 1 46 ? -6.133 24.141 8.805 1 94.94 46 HIS B C 1
ATOM 1650 O O . HIS B 1 46 ? -5.875 25.078 9.57 1 94.94 46 HIS B O 1
ATOM 1656 N N . TRP B 1 47 ? -5.664 22.891 8.93 1 95.31 47 TRP B N 1
ATOM 1657 C CA . TRP B 1 47 ? -4.766 22.531 10.023 1 95.31 47 TRP B CA 1
ATOM 1658 C C . TRP B 1 47 ? -3.373 22.203 9.492 1 95.31 47 TRP B C 1
ATOM 1660 O O . TRP B 1 47 ? -3.207 21.266 8.703 1 95.31 47 TRP B O 1
ATOM 1670 N N . ARG B 1 48 ? -2.43 22.984 9.898 1 94.88 48 ARG B N 1
ATOM 1671 C CA . ARG B 1 48 ? -1.036 22.625 9.656 1 94.88 48 ARG B CA 1
ATOM 1672 C C . ARG B 1 48 ? -0.443 21.891 10.844 1 94.88 48 ARG B C 1
ATOM 1674 O O . ARG B 1 48 ? -0.372 22.422 11.953 1 94.88 48 ARG B O 1
ATOM 1681 N N . VAL B 1 49 ? -0.03 20.672 10.648 1 95.38 49 VAL B N 1
ATOM 1682 C CA . VAL B 1 49 ? 0.506 19.828 11.703 1 95.38 49 VAL B CA 1
ATOM 1683 C C . VAL B 1 49 ? 1.969 19.5 11.414 1 95.38 49 VAL B C 1
ATOM 1685 O O . VAL B 1 49 ? 2.289 18.953 10.359 1 95.38 49 VAL B O 1
ATOM 1688 N N . ARG B 1 50 ? 2.844 19.953 12.273 1 95.81 50 ARG B N 1
ATOM 1689 C CA . ARG B 1 50 ? 4.25 19.578 12.172 1 95.81 50 ARG B CA 1
ATOM 1690 C C . ARG B 1 50 ? 4.504 18.234 12.836 1 95.81 50 ARG B C 1
ATOM 1692 O O . ARG B 1 50 ? 4.223 18.047 14.023 1 95.81 50 ARG B O 1
ATOM 1699 N N . VAL B 1 51 ? 5.094 17.297 12.086 1 96.81 51 VAL B N 1
ATOM 1700 C CA . VAL B 1 51 ? 5.227 15.945 12.602 1 96.81 51 VAL B CA 1
ATOM 1701 C C . VAL B 1 51 ? 6.695 15.523 12.562 1 96.81 51 VAL B C 1
ATOM 1703 O O . VAL B 1 51 ? 7.453 15.953 11.688 1 96.81 51 VAL B O 1
ATOM 1706 N N . MET B 1 52 ? 7.004 14.742 13.578 1 96.38 52 MET B N 1
ATOM 1707 C CA . MET B 1 52 ? 8.25 13.977 13.609 1 96.38 52 MET B CA 1
ATOM 1708 C C . MET B 1 52 ? 7.992 12.5 13.336 1 96.38 52 MET B C 1
ATOM 1710 O O . MET B 1 52 ? 7.355 11.82 14.141 1 96.38 52 MET B O 1
ATOM 1714 N N . PRO B 1 53 ? 8.445 12.039 12.117 1 97 53 PRO B N 1
ATOM 1715 C CA . PRO B 1 53 ? 8.273 10.609 11.867 1 97 53 PRO B CA 1
ATOM 1716 C C . PRO B 1 53 ? 8.875 9.734 12.969 1 97 53 PRO B C 1
ATOM 1718 O O . PRO B 1 53 ? 9.852 10.133 13.609 1 97 53 PRO B O 1
ATOM 1721 N N . PRO B 1 54 ? 8.242 8.625 13.211 1 96.5 54 PRO B N 1
ATOM 1722 C CA . PRO B 1 54 ? 8.719 7.758 14.289 1 96.5 54 PRO B CA 1
ATOM 1723 C C . PRO B 1 54 ? 10.141 7.246 14.047 1 96.5 54 PRO B C 1
ATOM 1725 O O . PRO B 1 54 ? 10.664 7.363 12.938 1 96.5 54 PRO B O 1
ATOM 1728 N N . ALA B 1 55 ? 10.664 6.629 15.055 1 95.62 55 ALA B N 1
ATOM 1729 C CA . ALA B 1 55 ? 12.07 6.238 15.047 1 95.62 55 ALA B CA 1
ATOM 1730 C C . ALA B 1 55 ? 12.336 5.145 14.016 1 95.62 55 ALA B C 1
ATOM 1732 O O . ALA B 1 55 ? 13.43 5.059 13.461 1 95.62 55 ALA B O 1
ATOM 1733 N N . GLU B 1 56 ? 11.406 4.371 13.758 1 94.88 56 GLU B N 1
ATOM 1734 C CA . GLU B 1 56 ? 11.586 3.252 12.836 1 94.88 56 GLU B CA 1
ATOM 1735 C C . GLU B 1 56 ? 11.57 3.723 11.383 1 94.88 56 GLU B C 1
ATOM 1737 O O . GLU B 1 56 ? 11.938 2.973 10.477 1 94.88 56 GLU B O 1
ATOM 1742 N N . SER B 1 57 ? 11.172 4.945 11.141 1 95.88 57 SER B N 1
ATOM 1743 C CA . SER B 1 57 ? 11.07 5.496 9.789 1 95.88 57 SER B CA 1
ATOM 1744 C C . SER B 1 57 ? 12.422 6.02 9.305 1 95.88 57 SER B C 1
ATOM 1746 O O . SER B 1 57 ? 13.164 6.637 10.07 1 95.88 57 SER B O 1
ATOM 1748 N N . ILE B 1 58 ? 12.68 5.836 8.055 1 94.94 58 ILE B N 1
ATOM 1749 C CA . ILE B 1 58 ? 13.891 6.383 7.465 1 94.94 58 ILE B CA 1
ATOM 1750 C C . ILE B 1 58 ? 13.789 7.906 7.387 1 94.94 58 ILE B C 1
ATOM 1752 O O . ILE B 1 58 ? 14.781 8.594 7.141 1 94.94 58 ILE B O 1
ATOM 1756 N N . TYR B 1 59 ? 12.609 8.391 7.555 1 96.12 59 TYR B N 1
ATOM 1757 C CA . TYR B 1 59 ? 12.383 9.828 7.504 1 96.12 59 TYR B CA 1
ATOM 1758 C C . TYR B 1 59 ? 12.625 10.469 8.867 1 96.12 59 TYR B C 1
ATOM 1760 O O . TYR B 1 59 ? 12.562 11.695 9.008 1 96.12 59 TYR B O 1
ATOM 1768 N N . HIS B 1 60 ? 12.805 9.648 9.812 1 95.69 60 HIS B N 1
ATOM 1769 C CA . HIS B 1 60 ? 13.016 10.156 11.164 1 95.69 60 HIS B CA 1
ATOM 1770 C C . HIS B 1 60 ? 14.203 11.117 11.211 1 95.69 60 HIS B C 1
ATOM 1772 O O . HIS B 1 60 ? 15.211 10.898 10.547 1 95.69 60 HIS B O 1
ATOM 1778 N N . GLY B 1 61 ? 14.062 12.141 12.102 1 93.06 61 GLY B N 1
ATOM 1779 C CA . GLY B 1 61 ? 15.133 13.117 12.25 1 93.06 61 GLY B CA 1
ATOM 1780 C C . GLY B 1 61 ? 14.828 14.445 11.57 1 93.06 61 GLY B C 1
ATOM 1781 O O . GLY B 1 61 ? 15.523 15.43 11.797 1 93.06 61 GLY B O 1
ATOM 1782 N N . THR B 1 62 ? 13.875 14.461 10.711 1 92.94 62 THR B N 1
ATOM 1783 C CA . THR B 1 62 ? 13.359 15.664 10.07 1 92.94 62 THR B CA 1
ATOM 1784 C C . THR B 1 62 ? 11.875 15.836 10.352 1 92.94 62 THR B C 1
ATOM 1786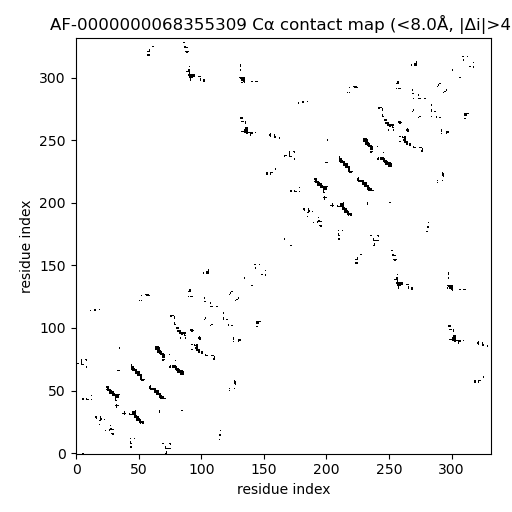 O O . THR B 1 62 ? 11.117 14.852 10.344 1 92.94 62 THR B O 1
ATOM 1789 N N . THR B 1 63 ? 11.555 17.062 10.547 1 95.44 63 THR B N 1
ATOM 1790 C CA . THR B 1 63 ? 10.125 17.312 10.719 1 95.44 63 THR B CA 1
ATOM 1791 C C . THR B 1 63 ? 9.469 17.625 9.375 1 95.44 63 THR B C 1
ATOM 1793 O O . THR B 1 63 ? 10.125 18.156 8.469 1 95.44 63 THR B O 1
ATOM 1796 N N . TYR B 1 64 ? 8.211 17.328 9.281 1 96.5 64 TYR B N 1
ATOM 1797 C CA . TYR B 1 64 ? 7.414 17.578 8.086 1 96.5 64 TYR B CA 1
ATOM 1798 C C . TYR B 1 64 ? 6.109 18.281 8.438 1 96.5 64 TYR B C 1
ATOM 1800 O O . TYR B 1 64 ? 5.434 17.906 9.398 1 96.5 64 TYR B O 1
ATOM 1808 N N . ASP B 1 65 ? 5.816 19.266 7.656 1 95.62 65 ASP B N 1
ATOM 1809 C CA . ASP B 1 65 ? 4.523 19.938 7.797 1 95.62 65 ASP B CA 1
ATOM 1810 C C . ASP B 1 65 ? 3.477 19.297 6.891 1 95.62 65 ASP B C 1
ATOM 1812 O O . ASP B 1 65 ? 3.688 19.172 5.684 1 95.62 65 ASP B O 1
ATOM 1816 N N . ILE B 1 66 ? 2.381 18.922 7.516 1 96.44 66 ILE B N 1
ATOM 1817 C CA . ILE B 1 66 ? 1.265 18.312 6.797 1 96.44 66 ILE B CA 1
ATOM 1818 C C . ILE B 1 66 ? 0.027 19.203 6.93 1 96.44 66 ILE B C 1
ATOM 1820 O O . ILE B 1 66 ? -0.32 19.641 8.031 1 96.44 66 ILE B O 1
ATOM 1824 N N . LEU B 1 67 ? -0.608 19.453 5.797 1 96 67 LEU B N 1
ATOM 1825 C CA . LEU B 1 67 ? -1.833 20.25 5.777 1 96 67 LEU B CA 1
ATOM 1826 C C . LEU B 1 67 ? -3.062 19.344 5.715 1 96 67 LEU B C 1
ATOM 1828 O O . LEU B 1 67 ? -3.168 18.484 4.836 1 96 67 LEU B O 1
ATOM 1832 N N . PHE B 1 68 ? -3.92 19.484 6.691 1 94.94 68 PHE B N 1
ATOM 1833 C CA . PHE B 1 68 ? -5.254 18.891 6.664 1 94.94 68 PHE B CA 1
ATOM 1834 C C . PHE B 1 68 ? -6.301 19.938 6.305 1 94.94 68 PHE B C 1
ATOM 1836 O O . PHE B 1 68 ? -6.438 20.953 6.988 1 94.94 68 PHE B O 1
ATOM 1843 N N . THR B 1 69 ? -7.039 19.703 5.203 1 94.12 69 THR B N 1
ATOM 1844 C CA . THR B 1 69 ? -8.094 20.609 4.773 1 94.12 69 THR B CA 1
ATOM 1845 C C . THR B 1 69 ? -9.469 19.969 4.949 1 94.12 69 THR B C 1
ATOM 1847 O O . THR B 1 69 ? -9.758 18.938 4.344 1 94.12 69 THR B O 1
ATOM 1850 N N . LEU B 1 70 ? -10.273 20.594 5.758 1 93.44 70 LEU B N 1
ATOM 1851 C CA . LEU B 1 70 ? -11.609 20.078 6.043 1 93.44 70 LEU B CA 1
ATOM 1852 C C . LEU B 1 70 ? -12.633 20.703 5.094 1 93.44 70 LEU B C 1
ATOM 1854 O O . LEU B 1 70 ? -12.539 21.875 4.75 1 93.44 70 LEU B O 1
ATOM 1858 N N . SER B 1 71 ? -13.516 19.844 4.691 1 91.69 71 SER B N 1
ATOM 1859 C CA . SER B 1 71 ? -14.617 20.375 3.912 1 91.69 71 SER B CA 1
ATOM 1860 C C . SER B 1 71 ? -15.508 21.281 4.762 1 91.69 71 SER B C 1
ATOM 1862 O O . SER B 1 71 ? -15.984 20.875 5.82 1 91.69 71 SER B O 1
ATOM 1864 N N . ARG B 1 72 ? -15.82 22.406 4.273 1 89.81 72 ARG B N 1
ATOM 1865 C CA . ARG B 1 72 ? -16.672 23.344 5.004 1 89.81 72 ARG B CA 1
ATOM 1866 C C . ARG B 1 72 ? -18.109 22.844 5.074 1 89.81 72 ARG B C 1
ATOM 1868 O O . ARG B 1 72 ? -18.812 23.109 6.043 1 89.81 72 ARG B O 1
ATOM 1875 N N . GLU B 1 73 ? -18.422 22.062 4.109 1 91.56 73 GLU B N 1
ATOM 1876 C CA . GLU B 1 73 ? -19.812 21.656 3.982 1 91.56 73 GLU B CA 1
ATOM 1877 C C . GLU B 1 73 ? -20.047 20.266 4.551 1 91.56 73 GLU B C 1
ATOM 1879 O O . GLU B 1 73 ? -21.125 19.969 5.078 1 91.56 73 GLU B O 1
ATOM 1884 N N . ASP B 1 74 ? -19.016 19.453 4.582 1 90.94 74 ASP B N 1
ATOM 1885 C CA . ASP B 1 74 ? -19.312 18.031 4.766 1 90.94 74 ASP B CA 1
ATOM 1886 C C . ASP B 1 74 ? -18.531 17.469 5.949 1 90.94 74 ASP B C 1
ATOM 1888 O O . ASP B 1 74 ? -18.75 16.312 6.348 1 90.94 74 ASP B O 1
ATOM 1892 N N . TYR B 1 75 ? -17.672 18.219 6.508 1 91.88 75 TYR B N 1
ATOM 1893 C CA . TYR B 1 75 ? -16.984 17.719 7.699 1 91.88 75 TYR B CA 1
ATOM 1894 C C . TYR B 1 75 ? -17.953 17.578 8.867 1 91.88 75 TYR B C 1
ATOM 1896 O O . TYR B 1 75 ? -18.781 18.469 9.102 1 91.88 75 TYR B O 1
ATOM 1904 N N . PRO B 1 76 ? -17.953 16.516 9.555 1 91.62 76 PRO B N 1
ATOM 1905 C CA . PRO B 1 76 ? -16.984 15.414 9.617 1 91.62 76 PRO B CA 1
ATOM 1906 C C . PRO B 1 76 ? -17.438 14.195 8.805 1 91.62 76 PRO B C 1
ATOM 1908 O O . PRO B 1 76 ? -16.906 13.102 9 1 91.62 76 PRO B O 1
ATOM 1911 N N . PHE B 1 77 ? -18.297 14.359 7.98 1 88.19 77 PHE B N 1
ATOM 1912 C CA . PHE B 1 77 ? -18.797 13.219 7.223 1 88.19 77 PHE B CA 1
ATOM 1913 C C . PHE B 1 77 ? -17.875 12.898 6.051 1 88.19 77 PHE B C 1
ATOM 1915 O O . PHE B 1 77 ? -17.859 11.773 5.555 1 88.19 77 PHE B O 1
AT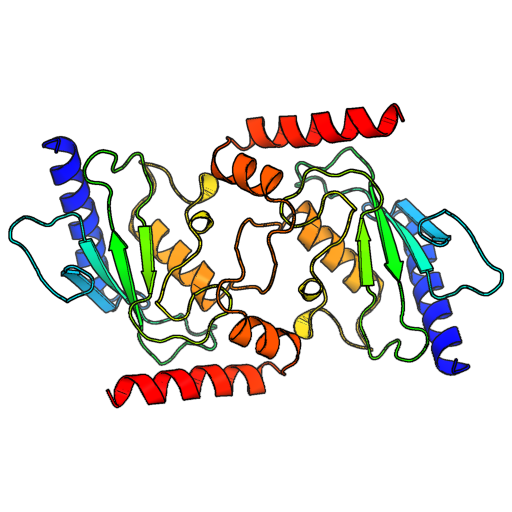OM 1922 N N . LYS B 1 78 ? -17.094 13.883 5.617 1 86.5 78 LYS B N 1
ATOM 1923 C CA . LYS B 1 78 ? -16.016 13.688 4.656 1 86.5 78 LYS B CA 1
ATOM 1924 C C . LYS B 1 78 ? -14.648 13.82 5.324 1 86.5 78 LYS B C 1
ATOM 1926 O O . LYS B 1 78 ? -14.445 14.719 6.148 1 86.5 78 LYS B O 1
ATOM 1931 N N . PRO B 1 79 ? -13.781 12.906 4.906 1 89.31 79 PRO B N 1
ATOM 1932 C CA . PRO B 1 79 ? -12.445 13.008 5.492 1 89.31 79 PRO B CA 1
ATOM 1933 C C . PRO B 1 79 ? -11.695 14.258 5.031 1 89.31 79 PRO B C 1
ATOM 1935 O O . PRO B 1 79 ? -11.977 14.789 3.955 1 89.31 79 PRO B O 1
ATOM 1938 N N . PRO B 1 80 ? -10.812 14.742 5.914 1 91.5 80 PRO B N 1
ATOM 1939 C CA . PRO B 1 80 ? -9.969 15.859 5.465 1 91.5 80 PRO B CA 1
ATOM 1940 C C . PRO B 1 80 ? -9.086 15.484 4.277 1 91.5 80 PRO B C 1
ATOM 1942 O O . PRO B 1 80 ? -8.688 14.32 4.141 1 91.5 80 PRO B O 1
ATOM 1945 N N . ALA B 1 81 ? -8.812 16.438 3.432 1 91.38 81 ALA B N 1
ATOM 1946 C CA . ALA B 1 81 ? -7.77 16.297 2.424 1 91.38 81 ALA B CA 1
ATOM 1947 C C . ALA B 1 81 ? -6.387 16.484 3.035 1 91.38 81 ALA B C 1
ATOM 1949 O O . ALA B 1 81 ? -6.203 17.344 3.912 1 91.38 81 ALA B O 1
ATOM 1950 N N . VAL B 1 82 ? -5.461 15.695 2.547 1 94.06 82 VAL B N 1
ATOM 1951 C CA . VAL B 1 82 ? -4.129 15.719 3.143 1 94.06 82 VAL B CA 1
ATOM 1952 C C . VAL B 1 82 ? -3.104 16.156 2.098 1 94.06 82 VAL B C 1
ATOM 1954 O O . VAL B 1 82 ? -3.152 15.711 0.948 1 94.06 82 VAL B O 1
ATOM 1957 N N . ARG B 1 83 ? -2.168 17.047 2.514 1 95.06 83 ARG B N 1
ATOM 1958 C CA . ARG B 1 83 ? -1.058 17.484 1.677 1 95.06 83 ARG B CA 1
ATOM 1959 C C . ARG B 1 83 ? 0.222 17.625 2.494 1 95.06 83 ARG B C 1
ATOM 1961 O O . ARG B 1 83 ? 0.199 18.172 3.598 1 95.06 83 ARG B O 1
ATOM 1968 N N . VAL B 1 84 ? 1.25 17.125 1.942 1 96.12 84 VAL B N 1
ATOM 1969 C CA . VAL B 1 84 ? 2.541 17.328 2.598 1 96.12 84 VAL B CA 1
ATOM 1970 C C . VAL B 1 84 ? 3.195 18.609 2.088 1 96.12 84 VAL B C 1
ATOM 1972 O O . VAL B 1 84 ? 3.514 18.719 0.902 1 96.12 84 VAL B O 1
ATOM 1975 N N . LEU B 1 85 ? 3.42 19.516 2.992 1 94.69 85 LEU B N 1
ATOM 1976 C CA . LEU B 1 85 ? 3.932 20.812 2.592 1 94.69 85 LEU B CA 1
ATOM 1977 C C . LEU B 1 85 ? 5.453 20.797 2.484 1 94.69 85 LEU B C 1
ATOM 1979 O O . LEU B 1 85 ? 6.027 21.469 1.624 1 94.69 85 LEU B O 1
ATOM 1983 N N . THR B 1 86 ? 6.082 20.094 3.393 1 94.44 86 THR B N 1
ATOM 1984 C CA . THR B 1 86 ? 7.535 19.953 3.346 1 94.44 86 THR B CA 1
ATOM 1985 C C . THR B 1 86 ? 7.957 19.047 2.189 1 94.44 86 THR B C 1
ATOM 1987 O O . THR B 1 86 ? 7.34 18.016 1.95 1 94.44 86 THR B O 1
ATOM 1990 N N . ARG B 1 87 ? 8.984 19.484 1.489 1 94.19 87 ARG B N 1
ATOM 1991 C CA . ARG B 1 87 ? 9.492 18.672 0.393 1 94.19 87 ARG B CA 1
ATOM 1992 C C . ARG B 1 87 ? 9.891 17.281 0.886 1 94.19 87 ARG B C 1
ATOM 1994 O O . ARG B 1 87 ? 10.516 17.141 1.938 1 94.19 87 ARG B O 1
ATOM 2001 N N . ILE B 1 88 ? 9.492 16.281 0.113 1 95.94 88 ILE B N 1
ATOM 2002 C CA . ILE B 1 88 ? 9.719 14.914 0.573 1 95.94 88 ILE B CA 1
ATOM 2003 C C . ILE B 1 88 ? 9.969 14 -0.624 1 95.94 88 ILE B C 1
ATOM 2005 O O . ILE B 1 88 ? 9.344 14.156 -1.675 1 95.94 88 ILE B O 1
ATOM 2009 N N . PHE B 1 89 ? 10.914 13.102 -0.451 1 95.94 89 PHE B N 1
ATOM 2010 C CA . PHE B 1 89 ? 11.148 12.031 -1.414 1 95.94 89 PHE B CA 1
ATOM 2011 C C . PHE B 1 89 ? 10.398 10.766 -1.015 1 95.94 89 PHE B C 1
ATOM 2013 O O . PHE B 1 89 ? 10.891 9.977 -0.203 1 95.94 89 PHE B O 1
ATOM 2020 N N . ASN B 1 90 ? 9.234 10.555 -1.583 1 95.25 90 ASN B N 1
ATOM 2021 C CA . ASN B 1 90 ? 8.305 9.492 -1.216 1 95.25 90 ASN B CA 1
ATOM 2022 C C . ASN B 1 90 ? 7.422 9.086 -2.395 1 95.25 90 ASN B C 1
ATOM 2024 O O . ASN B 1 90 ? 6.859 9.938 -3.08 1 95.25 90 ASN B O 1
ATOM 2028 N N . PRO B 1 91 ? 7.289 7.832 -2.652 1 91.88 91 PRO B N 1
ATOM 2029 C CA . PRO B 1 91 ? 6.523 7.395 -3.822 1 91.88 91 PRO B CA 1
ATOM 2030 C C . PRO B 1 91 ? 5.047 7.766 -3.732 1 91.88 91 PRO B C 1
ATOM 2032 O O . PRO B 1 91 ? 4.375 7.891 -4.762 1 91.88 91 PRO B O 1
ATOM 2035 N N . MET B 1 92 ? 4.531 7.938 -2.535 1 90.94 92 MET B N 1
ATOM 2036 C CA . MET B 1 92 ? 3.098 8.141 -2.34 1 90.94 92 MET B CA 1
ATOM 2037 C C . MET B 1 92 ? 2.77 9.625 -2.209 1 90.94 92 MET B C 1
ATOM 2039 O O . MET B 1 92 ? 1.619 9.992 -1.961 1 90.94 92 MET B O 1
ATOM 2043 N N . VAL B 1 93 ? 3.748 10.445 -2.332 1 94.19 93 VAL B N 1
ATOM 2044 C CA . VAL B 1 93 ? 3.562 11.891 -2.264 1 94.19 93 VAL B CA 1
ATOM 2045 C C . VAL B 1 93 ? 4.109 12.539 -3.533 1 94.19 93 VAL B C 1
ATOM 2047 O O . VAL B 1 93 ? 5.277 12.352 -3.881 1 94.19 93 VAL B O 1
ATOM 2050 N N . SER B 1 94 ? 3.281 13.32 -4.164 1 94.12 94 SER B N 1
ATOM 2051 C CA . SER B 1 94 ? 3.707 13.977 -5.395 1 94.12 94 SER B CA 1
ATOM 2052 C C . SER B 1 94 ? 4.711 15.094 -5.105 1 94.12 94 SER B C 1
ATOM 2054 O O . SER B 1 94 ? 4.902 15.477 -3.949 1 94.12 94 SER B O 1
ATOM 2056 N N . GLU B 1 95 ? 5.293 15.562 -6.145 1 92.62 95 GLU B N 1
ATOM 2057 C CA . GLU B 1 95 ? 6.301 16.609 -6.004 1 92.62 95 GLU B CA 1
ATOM 2058 C C . GLU B 1 95 ? 5.707 17.875 -5.371 1 92.62 95 GLU B C 1
ATOM 2060 O O . GLU B 1 95 ? 6.391 18.578 -4.629 1 92.62 95 GLU B O 1
ATOM 2065 N N . ASP B 1 96 ? 4.441 18.062 -5.641 1 93.25 96 ASP B N 1
ATOM 2066 C CA . ASP B 1 96 ? 3.807 19.266 -5.098 1 93.25 96 ASP B CA 1
ATOM 2067 C C . ASP B 1 96 ? 3.162 18.969 -3.742 1 93.25 96 ASP B C 1
ATOM 2069 O O . ASP B 1 96 ? 2.486 19.844 -3.176 1 93.25 96 ASP B O 1
ATOM 2073 N N . GLY B 1 97 ? 3.271 17.781 -3.283 1 94.44 97 GLY B N 1
ATOM 2074 C CA . GLY B 1 97 ? 2.869 17.469 -1.925 1 94.44 97 GLY B CA 1
ATOM 2075 C C . GLY B 1 97 ? 1.532 16.75 -1.853 1 94.44 97 GLY B C 1
ATOM 2076 O O . GLY B 1 97 ? 1.068 16.391 -0.766 1 94.44 97 GLY B O 1
ATOM 2077 N N . ALA B 1 98 ? 0.914 16.531 -2.973 1 92.81 98 ALA B N 1
ATOM 2078 C CA . ALA B 1 98 ? -0.386 15.859 -2.971 1 92.81 98 ALA B CA 1
ATOM 2079 C C . ALA B 1 98 ? -0.252 14.398 -2.559 1 92.81 98 ALA B C 1
ATOM 2081 O O . ALA B 1 98 ? 0.738 13.734 -2.891 1 92.81 98 ALA B O 1
ATOM 2082 N N . VAL B 1 99 ? -1.188 13.898 -1.817 1 90.69 99 VAL B N 1
ATOM 2083 C CA . VAL B 1 99 ? -1.269 12.508 -1.392 1 90.69 99 VAL B CA 1
ATOM 2084 C C . VAL B 1 99 ? -2.545 11.875 -1.941 1 90.69 99 VAL B C 1
ATOM 2086 O O . VAL B 1 99 ? -3.514 12.57 -2.244 1 90.69 99 VAL B O 1
ATOM 2089 N N . CYS B 1 100 ? -2.459 10.602 -2.049 1 82 100 CYS B N 1
ATOM 2090 C CA . CYS B 1 100 ? -3.613 9.898 -2.588 1 82 100 CYS B CA 1
ATOM 2091 C C . CYS B 1 100 ? -4.832 10.07 -1.688 1 82 100 CYS B C 1
ATOM 2093 O O . CYS B 1 100 ? -4.711 10.047 -0.462 1 82 100 CYS B O 1
ATOM 2095 N N . GLU B 1 101 ? -5.93 10.25 -2.354 1 71.44 101 GLU B N 1
ATOM 2096 C CA . GLU B 1 101 ? -7.18 10.422 -1.618 1 71.44 101 GLU B CA 1
ATOM 2097 C C . GLU B 1 101 ? -7.551 9.156 -0.852 1 71.44 101 GLU B C 1
ATOM 2099 O O . GLU B 1 101 ? -8.219 9.227 0.182 1 71.44 101 GLU B O 1
ATOM 2104 N N . GLY B 1 102 ? -7.027 8.102 -1.295 1 72.44 102 GLY B N 1
ATOM 2105 C CA . GLY B 1 102 ? -7.324 6.82 -0.676 1 72.44 102 GLY B CA 1
ATOM 2106 C C . GLY B 1 102 ? -6.645 6.637 0.669 1 72.44 102 GLY B C 1
ATOM 2107 O O . GLY B 1 102 ? -6.906 5.66 1.374 1 72.44 102 GLY B O 1
ATOM 2108 N N . LEU B 1 103 ? -5.867 7.613 0.954 1 78.44 103 LEU B N 1
ATOM 2109 C CA . LEU B 1 103 ? -5.121 7.516 2.203 1 78.44 103 LEU B CA 1
ATOM 2110 C C . LEU B 1 103 ? -6.062 7.477 3.4 1 78.44 103 LEU B C 1
ATOM 2112 O O . LEU B 1 103 ? -5.793 6.785 4.383 1 78.44 103 LEU B O 1
ATOM 2116 N N . LEU B 1 104 ? -7.184 8.266 3.328 1 77.69 104 LEU B N 1
ATOM 2117 C CA . LEU B 1 104 ? -8.188 8.289 4.387 1 77.69 104 LEU B CA 1
ATOM 2118 C C . LEU B 1 104 ? -9.508 7.707 3.895 1 77.69 104 LEU B C 1
ATOM 2120 O O . LEU B 1 104 ? -10.57 8.312 4.082 1 77.69 104 LEU B O 1
ATOM 2124 N N . HIS B 1 105 ? -9.414 6.543 3.336 1 72.25 105 HIS B N 1
ATOM 2125 C CA . HIS B 1 105 ? -10.617 5.895 2.834 1 72.25 105 HIS B CA 1
ATOM 2126 C C . HIS B 1 105 ? -11.461 5.344 3.979 1 72.25 105 HIS B C 1
ATOM 2128 O O . HIS B 1 105 ? -11.07 5.438 5.145 1 72.25 105 HIS B O 1
ATOM 2134 N N . ASN B 1 106 ? -12.586 4.777 3.658 1 61.53 106 ASN B N 1
ATOM 2135 C CA . ASN B 1 106 ? -13.695 4.438 4.547 1 61.53 106 ASN B CA 1
ATOM 2136 C C . ASN B 1 106 ? -13.211 3.652 5.766 1 61.53 106 ASN B C 1
ATOM 2138 O O . ASN B 1 106 ? -13.68 3.883 6.879 1 61.53 106 ASN B O 1
ATOM 2142 N N . ASP B 1 107 ? -12.18 2.965 5.629 1 66.81 107 ASP B N 1
ATOM 2143 C CA . ASP B 1 107 ? -11.766 2.176 6.785 1 66.81 107 ASP B CA 1
ATOM 2144 C C . ASP B 1 107 ? -10.891 2.998 7.73 1 66.81 107 ASP B C 1
ATOM 2146 O O . ASP B 1 107 ? -10.781 2.682 8.914 1 66.81 107 ASP B O 1
ATOM 2150 N N . ASP B 1 108 ? -10.398 4.035 7.152 1 73.5 108 ASP B N 1
ATOM 2151 C CA . ASP B 1 108 ? -9.438 4.77 7.965 1 73.5 108 ASP B CA 1
ATOM 2152 C C . ASP B 1 108 ? -10.023 6.094 8.453 1 73.5 108 ASP B C 1
ATOM 2154 O O . ASP B 1 108 ? -9.406 6.793 9.258 1 73.5 108 ASP B O 1
ATOM 2158 N N . TRP B 1 109 ? -11.344 6.348 8.055 1 82.06 109 TRP B N 1
ATOM 2159 C CA . TRP B 1 109 ? -12.023 7.555 8.523 1 82.06 109 TRP B CA 1
ATOM 2160 C C . TRP B 1 109 ? -13.5 7.281 8.789 1 82.06 109 TRP B C 1
ATOM 2162 O O . TRP B 1 109 ? -14.195 6.73 7.934 1 82.06 109 TRP B O 1
ATOM 2172 N N . LYS B 1 110 ? -13.859 7.695 9.969 1 84.25 110 LYS B N 1
ATOM 2173 C CA . LYS B 1 110 ? -15.258 7.828 10.367 1 84.25 110 LYS B CA 1
ATOM 2174 C C . LYS B 1 110 ? -15.484 9.117 11.156 1 84.25 110 LYS B C 1
ATOM 2176 O O . LYS B 1 110 ? -14.578 9.609 11.82 1 84.25 110 LYS B O 1
ATOM 2181 N N . PRO B 1 111 ? -16.766 9.633 11.047 1 88.56 111 PRO B N 1
ATOM 2182 C CA . PRO B 1 111 ? -17.047 10.852 11.812 1 88.56 111 PRO B CA 1
ATOM 2183 C C . PRO B 1 111 ? -16.719 10.711 13.297 1 88.56 111 PRO B C 1
ATOM 2185 O O . PRO B 1 111 ? -16.422 11.711 13.961 1 88.56 111 PRO B O 1
ATOM 2188 N N . THR B 1 112 ? -16.688 9.461 13.719 1 90.31 112 THR B N 1
ATOM 2189 C CA . THR B 1 112 ? -16.484 9.211 15.141 1 90.31 112 THR B CA 1
ATOM 2190 C C . THR B 1 112 ? -15.016 8.906 15.422 1 90.31 112 THR B C 1
ATOM 2192 O O . THR B 1 112 ? -14.617 8.742 16.578 1 90.31 112 THR B O 1
ATOM 2195 N N . THR B 1 113 ? -14.18 8.828 14.438 1 89.5 113 THR B N 1
ATOM 2196 C CA . THR B 1 113 ? -12.766 8.547 14.633 1 89.5 113 THR B CA 1
ATOM 2197 C C . THR B 1 113 ? -12.07 9.711 15.344 1 89.5 113 THR B C 1
ATOM 2199 O O . THR B 1 113 ? -12.156 10.852 14.891 1 89.5 113 THR B O 1
ATOM 2202 N N . PRO B 1 114 ? -11.445 9.414 16.453 1 91.38 114 PRO B N 1
ATOM 2203 C CA . PRO B 1 114 ? -10.68 10.492 17.078 1 91.38 114 PRO B CA 1
ATOM 2204 C C . PRO B 1 114 ? -9.602 11.055 16.141 1 91.38 114 PRO B C 1
ATOM 2206 O O . PRO B 1 114 ? -8.859 10.297 15.523 1 91.38 114 PRO B O 1
ATOM 2209 N N . VAL B 1 115 ? -9.555 12.344 16.109 1 90.5 115 VAL B N 1
ATOM 2210 C CA . VAL B 1 115 ? -8.695 13.039 15.156 1 90.5 115 VAL B CA 1
ATOM 2211 C C . VAL B 1 115 ? -7.242 12.633 15.375 1 90.5 115 VAL B C 1
ATOM 2213 O O . VAL B 1 115 ? -6.488 12.461 14.414 1 90.5 115 VAL B O 1
ATOM 2216 N N . PRO B 1 116 ? -6.742 12.461 16.641 1 90.5 116 PRO B N 1
ATOM 2217 C CA . PRO B 1 116 ? -5.363 11.992 16.812 1 90.5 116 PRO B CA 1
ATOM 2218 C C . PRO B 1 116 ? -5.102 10.664 16.094 1 90.5 116 PRO B C 1
ATOM 2220 O O . PRO B 1 116 ? -4.008 10.453 15.57 1 90.5 116 PRO B O 1
ATOM 2223 N N . ASP B 1 117 ? -6.062 9.812 16.094 1 91.5 117 ASP B N 1
ATOM 2224 C CA . ASP B 1 117 ? -5.914 8.539 15.398 1 91.5 117 ASP B CA 1
ATOM 2225 C C . ASP B 1 117 ? -5.797 8.742 13.891 1 91.5 117 ASP B C 1
ATOM 2227 O O . ASP B 1 117 ? -5.07 8.008 13.211 1 91.5 117 ASP B O 1
ATOM 2231 N N . VAL B 1 118 ? -6.492 9.719 13.398 1 90.12 118 VAL B N 1
ATOM 2232 C CA . VAL B 1 118 ? -6.441 10.047 11.984 1 90.12 118 VAL B CA 1
ATOM 2233 C C . VAL B 1 118 ? -5.039 10.523 11.609 1 90.12 118 VAL B C 1
ATOM 2235 O O . VAL B 1 118 ? -4.449 10.047 10.641 1 90.12 118 VAL B O 1
ATOM 2238 N N . VAL B 1 119 ? -4.562 11.398 12.43 1 92 119 VAL B N 1
ATOM 2239 C CA . VAL B 1 119 ? -3.225 11.93 12.195 1 92 119 VAL B CA 1
ATOM 2240 C C . VAL B 1 119 ? -2.199 10.805 12.281 1 92 119 VAL B C 1
ATOM 2242 O O . VAL B 1 119 ? -1.311 10.695 11.438 1 92 119 VAL B O 1
ATOM 2245 N N . ALA B 1 120 ? -2.34 9.992 13.258 1 92.5 120 ALA B N 1
ATOM 2246 C CA . ALA B 1 120 ? -1.438 8.852 13.414 1 92.5 120 ALA B CA 1
ATOM 2247 C C . ALA B 1 120 ? -1.467 7.953 12.188 1 92.5 120 ALA B C 1
ATOM 2249 O O . ALA B 1 120 ? -0.423 7.473 11.734 1 92.5 120 ALA B O 1
ATOM 2250 N N . HIS B 1 121 ? -2.607 7.75 11.68 1 91.5 121 HIS B N 1
ATOM 2251 C CA . HIS B 1 121 ? -2.758 6.926 10.492 1 91.5 121 HIS B CA 1
ATOM 2252 C C . HIS B 1 121 ? -2.035 7.547 9.297 1 91.5 121 HIS B C 1
ATOM 2254 O O . HIS B 1 121 ? -1.297 6.859 8.586 1 91.5 121 HIS B O 1
ATOM 2260 N N . VAL B 1 122 ? -2.27 8.773 9.094 1 92.88 122 VAL B N 1
ATOM 2261 C CA . VAL B 1 122 ? -1.654 9.492 7.98 1 92.88 122 VAL B CA 1
ATOM 2262 C C . VAL B 1 122 ? -0.133 9.422 8.102 1 92.88 122 VAL B C 1
ATOM 2264 O O . VAL B 1 122 ? 0.559 9.109 7.125 1 92.88 122 VAL B O 1
ATOM 2267 N N . VAL B 1 123 ? 0.34 9.664 9.289 1 94.69 123 VAL B N 1
ATOM 2268 C CA . VAL B 1 123 ? 1.778 9.648 9.539 1 94.69 123 VAL B CA 1
ATOM 2269 C C . VAL B 1 123 ? 2.334 8.258 9.258 1 94.69 123 VAL B C 1
ATOM 2271 O O . VAL B 1 123 ? 3.344 8.109 8.57 1 94.69 123 VAL B O 1
ATOM 2274 N N . LYS B 1 124 ? 1.7 7.328 9.75 1 93.56 124 LYS B N 1
ATOM 2275 C CA . LYS B 1 124 ? 2.162 5.957 9.539 1 93.56 124 LYS B CA 1
ATOM 2276 C C . LYS B 1 124 ? 2.162 5.598 8.055 1 93.56 124 LYS B C 1
ATOM 2278 O O . LYS B 1 124 ? 3.121 5.004 7.555 1 93.56 124 LYS B O 1
ATOM 2283 N N . ALA B 1 125 ? 1.134 5.914 7.395 1 90.62 125 ALA B N 1
ATOM 2284 C CA . ALA B 1 125 ? 0.975 5.566 5.984 1 90.62 125 ALA B CA 1
ATOM 2285 C C . ALA B 1 125 ? 2.074 6.199 5.137 1 90.62 125 ALA B C 1
ATOM 2287 O O . ALA B 1 125 ? 2.668 5.535 4.281 1 90.62 125 ALA B O 1
ATOM 2288 N N . ILE B 1 126 ? 2.363 7.422 5.367 1 93.44 126 ILE B N 1
ATOM 2289 C CA . ILE B 1 126 ? 3.275 8.188 4.523 1 93.44 126 ILE B CA 1
ATOM 2290 C C . ILE B 1 126 ? 4.719 7.852 4.891 1 93.44 126 ILE B C 1
ATOM 2292 O O . ILE B 1 126 ? 5.578 7.723 4.016 1 93.44 126 ILE B O 1
ATOM 2296 N N . PHE B 1 127 ? 4.953 7.582 6.199 1 95.44 127 PHE B N 1
ATOM 2297 C CA . PHE B 1 127 ? 6.348 7.578 6.617 1 95.44 127 PHE B CA 1
ATOM 2298 C C . PHE B 1 127 ? 6.809 6.164 6.957 1 95.44 127 PHE B C 1
ATOM 2300 O O . PHE B 1 127 ? 8 5.922 7.133 1 95.44 127 PHE B O 1
ATOM 2307 N N . VAL B 1 128 ? 5.902 5.285 7.07 1 92.88 128 VAL B N 1
ATOM 2308 C CA . VAL B 1 128 ? 6.301 3.941 7.477 1 92.88 128 VAL B CA 1
ATOM 2309 C C . VAL B 1 128 ? 5.797 2.922 6.457 1 92.88 128 VAL B C 1
ATOM 2311 O O . VAL B 1 128 ? 6.574 2.115 5.941 1 92.88 128 VAL B O 1
ATOM 2314 N N . ASP B 1 129 ? 4.531 3.076 6.098 1 87.12 129 ASP B N 1
ATOM 2315 C CA . ASP B 1 129 ? 3.889 1.999 5.352 1 87.12 129 ASP B CA 1
ATOM 2316 C C . ASP B 1 129 ? 3.879 2.301 3.854 1 87.12 129 ASP B C 1
ATOM 2318 O O . ASP B 1 129 ? 3.229 1.598 3.076 1 87.12 129 ASP B O 1
ATOM 2322 N N . TYR B 1 130 ? 4.531 3.373 3.438 1 88.81 130 TYR B N 1
ATOM 2323 C CA . TYR B 1 130 ? 4.527 3.725 2.021 1 88.81 130 TYR B CA 1
ATOM 2324 C C . TYR B 1 130 ? 5.008 2.557 1.169 1 88.81 130 TYR B C 1
ATOM 2326 O O . TYR B 1 130 ? 5.828 1.75 1.614 1 88.81 130 TYR B O 1
ATOM 2334 N N . LYS B 1 131 ? 4.398 2.459 -0.038 1 81.31 131 LYS B N 1
ATOM 2335 C CA . LYS B 1 131 ? 4.711 1.368 -0.958 1 81.31 131 LYS B CA 1
ATOM 2336 C C . LYS B 1 131 ? 4.746 1.861 -2.402 1 81.31 131 LYS B C 1
ATOM 2338 O O . LYS B 1 131 ? 4.43 3.021 -2.676 1 81.31 131 LYS B O 1
ATOM 2343 N N . ILE B 1 132 ? 5.223 1.046 -3.225 1 81.94 132 ILE B N 1
ATOM 2344 C CA . ILE B 1 132 ? 5.285 1.39 -4.641 1 81.94 132 ILE B CA 1
ATOM 2345 C C . ILE B 1 132 ? 4.238 0.585 -5.41 1 81.94 132 ILE B C 1
ATOM 2347 O O . ILE B 1 132 ? 4.41 0.318 -6.602 1 81.94 132 ILE B O 1
ATOM 2351 N N . TYR B 1 133 ? 3.205 0.23 -4.66 1 77.38 133 TYR B N 1
ATOM 2352 C CA . TYR B 1 133 ? 2.145 -0.472 -5.371 1 77.38 133 TYR B CA 1
ATOM 2353 C C . TYR B 1 133 ? 1.35 0.488 -6.25 1 77.38 133 TYR B C 1
ATOM 2355 O O . TYR B 1 133 ? 1.159 1.653 -5.895 1 77.38 133 TYR B O 1
ATOM 2363 N N . ALA B 1 134 ? 0.972 0.064 -7.395 1 77 134 ALA B N 1
ATOM 2364 C CA . ALA B 1 134 ? 0.171 0.875 -8.312 1 77 134 ALA B CA 1
ATOM 2365 C C . ALA B 1 134 ? -1.274 0.387 -8.352 1 77 134 ALA B C 1
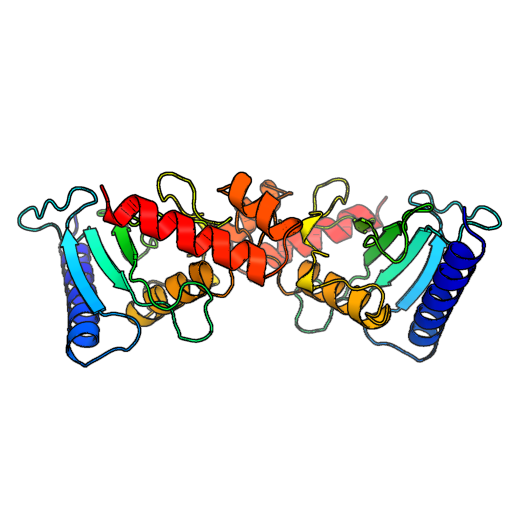ATOM 2367 O O . ALA B 1 134 ? -1.534 -0.813 -8.234 1 77 134 ALA B O 1
ATOM 2368 N N . VAL B 1 135 ? -2.115 1.376 -8.414 1 83.88 135 VAL B N 1
ATOM 2369 C CA . VAL B 1 135 ? -3.494 1.034 -8.742 1 83.88 135 VAL B CA 1
ATOM 2370 C C . VAL B 1 135 ? -3.586 0.634 -10.219 1 83.88 135 VAL B C 1
ATOM 2372 O O . VAL B 1 135 ? -3.361 1.458 -11.102 1 83.88 135 VAL B O 1
ATOM 2375 N N . LEU B 1 136 ? -3.9 -0.623 -10.422 1 88.38 136 LEU B N 1
ATOM 2376 C CA . LEU B 1 136 ? -3.91 -1.135 -11.789 1 88.38 136 LEU B CA 1
ATOM 2377 C C . LEU B 1 136 ? -5.336 -1.39 -12.266 1 88.38 136 LEU B C 1
ATOM 2379 O O . LEU B 1 136 ? -5.566 -1.636 -13.453 1 88.38 136 LEU B O 1
ATOM 2383 N N . ASN B 1 137 ? -6.234 -1.384 -11.391 1 92.62 137 ASN B N 1
ATOM 2384 C CA . ASN B 1 137 ? -7.66 -1.489 -11.68 1 92.62 137 ASN B CA 1
ATOM 2385 C C . ASN B 1 137 ? -8.445 -0.323 -11.078 1 92.62 137 ASN B C 1
ATOM 2387 O O . ASN B 1 137 ? -8.836 -0.368 -9.914 1 92.62 137 ASN B O 1
ATOM 2391 N N . GLU B 1 138 ? -8.703 0.638 -11.906 1 89.38 138 GLU B N 1
ATOM 2392 C CA . GLU B 1 138 ? -9.312 1.885 -11.445 1 89.38 138 GLU B CA 1
ATOM 2393 C C . GLU B 1 138 ? -10.75 1.66 -10.977 1 89.38 138 GLU B C 1
ATOM 2395 O O . GLU B 1 138 ? -11.211 2.328 -10.047 1 89.38 138 GLU B O 1
ATOM 2400 N N . ARG B 1 139 ? -11.359 0.791 -11.664 1 92.81 139 ARG B N 1
ATOM 2401 C CA . ARG B 1 139 ? -12.734 0.496 -11.266 1 92.81 139 ARG B CA 1
ATOM 2402 C C . ARG B 1 139 ? -12.781 -0.096 -9.867 1 92.81 139 ARG B C 1
ATOM 2404 O O . ARG B 1 139 ? -13.555 0.363 -9.023 1 92.81 139 ARG B O 1
ATOM 2411 N N . ALA B 1 140 ? -12 -1.056 -9.578 1 93.56 140 ALA B N 1
ATOM 2412 C CA . ALA B 1 140 ? -11.953 -1.671 -8.258 1 93.56 140 ALA B CA 1
ATOM 2413 C C . ALA B 1 140 ? -11.531 -0.655 -7.195 1 93.56 140 ALA B C 1
ATOM 2415 O O . ALA B 1 140 ? -12.102 -0.62 -6.102 1 93.56 140 ALA B O 1
ATOM 2416 N N . ALA B 1 141 ? -10.578 0.136 -7.566 1 89.12 141 ALA B N 1
ATOM 2417 C CA . ALA B 1 141 ? -10.102 1.165 -6.645 1 89.12 141 ALA B CA 1
ATOM 2418 C C . ALA B 1 141 ? -11.219 2.146 -6.297 1 89.12 141 ALA B C 1
ATOM 2420 O O . ALA B 1 141 ? -11.383 2.527 -5.133 1 89.12 141 ALA B O 1
ATOM 2421 N N . GLY B 1 142 ? -11.914 2.555 -7.332 1 86.5 142 GLY B N 1
ATOM 2422 C CA . GLY B 1 142 ? -13.023 3.463 -7.117 1 86.5 142 GLY B CA 1
ATOM 2423 C C . GLY B 1 142 ? -14.094 2.893 -6.207 1 86.5 142 GLY B C 1
ATOM 2424 O O . GLY B 1 142 ? -14.57 3.574 -5.297 1 86.5 142 GLY B O 1
ATOM 2425 N N . VAL B 1 143 ? -14.453 1.679 -6.422 1 90.75 143 VAL B N 1
ATOM 2426 C CA . VAL B 1 143 ? -15.461 1.021 -5.602 1 90.75 143 VAL B CA 1
ATOM 2427 C C . VAL B 1 143 ? -14.953 0.875 -4.172 1 90.75 143 VAL B C 1
ATOM 2429 O O . VAL B 1 143 ? -15.672 1.16 -3.213 1 90.75 143 VAL B O 1
ATOM 2432 N N . MET B 1 144 ? -13.75 0.48 -4.02 1 88.38 144 MET B N 1
ATOM 2433 C CA . MET B 1 144 ? -13.172 0.283 -2.693 1 88.38 144 MET B CA 1
ATOM 2434 C C . MET B 1 144 ? -13.141 1.593 -1.914 1 88.38 144 MET B C 1
ATOM 2436 O O . MET B 1 144 ? -13.344 1.601 -0.698 1 88.38 144 MET B O 1
ATOM 2440 N N . ALA B 1 145 ? -12.922 2.648 -2.635 1 80.25 145 ALA B N 1
ATOM 2441 C CA . ALA B 1 145 ? -12.797 3.963 -2.012 1 80.25 145 ALA B CA 1
ATOM 2442 C C . ALA B 1 145 ? -14.141 4.449 -1.472 1 80.25 145 ALA B C 1
ATOM 2444 O O . ALA B 1 145 ? -14.188 5.223 -0.515 1 80.25 145 ALA B O 1
ATOM 2445 N N . THR B 1 146 ? -15.195 3.969 -2.068 1 80.88 146 THR B N 1
ATOM 2446 C CA . THR B 1 146 ? -16.469 4.605 -1.788 1 80.88 146 THR B CA 1
ATOM 2447 C C . THR B 1 146 ? -17.453 3.609 -1.171 1 80.88 146 THR B C 1
ATOM 2449 O O . THR B 1 146 ? -18.422 4.004 -0.521 1 80.88 146 THR B O 1
ATOM 2452 N N . ALA B 1 147 ? -17.156 2.375 -1.352 1 83 147 ALA B N 1
ATOM 2453 C CA . ALA B 1 147 ? -18.109 1.357 -0.91 1 83 147 ALA B CA 1
ATOM 2454 C C . ALA B 1 147 ? -17.781 0.876 0.501 1 83 147 ALA B C 1
ATOM 2456 O O . ALA B 1 147 ? -16.656 1.069 0.986 1 83 147 ALA B O 1
ATOM 2457 N N . THR B 1 148 ? -18.828 0.308 1.169 1 82.5 148 THR B N 1
ATOM 2458 C CA . THR B 1 148 ? -18.594 -0.415 2.414 1 82.5 148 THR B CA 1
ATOM 2459 C C . THR B 1 148 ? -17.844 -1.72 2.145 1 82.5 148 THR B C 1
ATOM 2461 O O . THR B 1 148 ? -17.844 -2.221 1.02 1 82.5 148 THR B O 1
ATOM 2464 N N . PRO B 1 149 ? -17.234 -2.248 3.152 1 84.56 149 PRO B N 1
ATOM 2465 C CA . PRO B 1 149 ? -16.562 -3.537 2.977 1 84.56 149 PRO B CA 1
ATOM 2466 C C . PRO B 1 149 ? -17.5 -4.621 2.443 1 84.56 149 PRO B C 1
ATOM 2468 O O . PRO B 1 149 ? -17.094 -5.441 1.616 1 84.56 149 PRO B O 1
ATOM 2471 N N . GLU B 1 150 ? -18.703 -4.555 2.986 1 90.62 150 GLU B N 1
ATOM 2472 C CA . GLU B 1 150 ? -19.672 -5.547 2.537 1 90.62 150 GLU B CA 1
ATOM 2473 C C . GLU B 1 150 ? -20.016 -5.367 1.06 1 90.62 150 GLU B C 1
ATOM 2475 O O . GLU B 1 150 ? -20.141 -6.344 0.32 1 90.62 150 GLU B O 1
ATOM 2480 N N . GLU B 1 151 ? -20.172 -4.109 0.693 1 91.81 151 GLU B N 1
ATOM 2481 C CA . GLU B 1 151 ? -20.453 -3.82 -0.711 1 91.81 151 GLU B CA 1
ATOM 2482 C C . GLU B 1 151 ? -19.281 -4.227 -1.601 1 91.81 151 GLU B C 1
ATOM 2484 O O . GLU B 1 151 ? -19.484 -4.789 -2.682 1 91.81 151 GLU B O 1
ATOM 2489 N N . PHE B 1 152 ? -18.109 -3.932 -1.184 1 93.69 152 PHE B N 1
ATOM 2490 C CA . PHE B 1 152 ? -16.938 -4.324 -1.944 1 93.69 152 PHE B CA 1
ATOM 2491 C C . PHE B 1 152 ? -16.859 -5.84 -2.08 1 93.69 152 PHE B C 1
ATOM 2493 O O . PHE B 1 152 ? -16.578 -6.359 -3.162 1 93.69 152 PHE B O 1
ATOM 2500 N N . LYS B 1 153 ? -17.156 -6.547 -1.037 1 93.94 153 LYS B N 1
ATOM 2501 C CA . LYS B 1 153 ? -17.156 -8.008 -1.052 1 93.94 153 LYS B CA 1
ATOM 2502 C C . LYS B 1 153 ? -18.141 -8.547 -2.092 1 93.94 153 LYS B C 1
ATOM 2504 O O . LYS B 1 153 ? -17.859 -9.547 -2.754 1 93.94 153 LYS B O 1
ATOM 2509 N N . LYS B 1 154 ? -19.219 -7.906 -2.232 1 94.25 154 LYS B N 1
ATOM 2510 C CA . LYS B 1 154 ? -20.188 -8.32 -3.234 1 94.25 154 LYS B CA 1
ATOM 2511 C C . LYS B 1 154 ? -19.625 -8.195 -4.645 1 94.25 154 LYS B C 1
ATOM 2513 O O . LYS B 1 154 ? -19.875 -9.047 -5.5 1 94.25 154 LYS B O 1
ATOM 2518 N N . HIS B 1 155 ? -18.891 -7.133 -4.875 1 94.31 155 HIS B N 1
ATOM 2519 C CA . HIS B 1 155 ? -18.234 -6.961 -6.172 1 94.31 155 HIS B CA 1
ATOM 2520 C C . HIS B 1 155 ? -17.234 -8.07 -6.434 1 94.31 155 HIS B C 1
ATOM 2522 O O . HIS B 1 155 ? -17.156 -8.602 -7.547 1 94.31 155 HIS B O 1
ATOM 2528 N N . VAL B 1 156 ? -16.5 -8.406 -5.395 1 94.94 156 VAL B N 1
ATOM 2529 C CA . VAL B 1 156 ? -15.523 -9.477 -5.484 1 94.94 156 VAL B CA 1
ATOM 2530 C C . VAL B 1 156 ? -16.219 -10.789 -5.836 1 94.94 156 VAL B C 1
ATOM 2532 O O . VAL B 1 156 ? -15.781 -11.508 -6.742 1 94.94 156 VAL B O 1
ATOM 2535 N N . GLN B 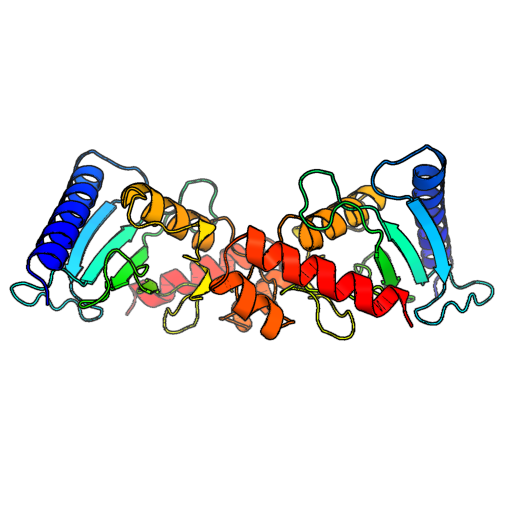1 157 ? -17.328 -11.078 -5.215 1 92.12 157 GLN B N 1
ATOM 2536 C CA . GLN B 1 157 ? -18.062 -12.328 -5.406 1 92.12 157 GLN B CA 1
ATOM 2537 C C . GLN B 1 157 ? -18.703 -12.367 -6.789 1 92.12 157 GLN B C 1
ATOM 2539 O O . GLN B 1 157 ? -18.766 -13.43 -7.418 1 92.12 157 GLN B O 1
ATOM 2544 N N . ARG B 1 158 ? -19.109 -11.289 -7.301 1 91.44 158 ARG B N 1
ATOM 2545 C CA . ARG B 1 158 ? -19.734 -11.219 -8.617 1 91.44 158 ARG B CA 1
ATOM 2546 C C . ARG B 1 158 ? -18.719 -11.492 -9.719 1 91.44 158 ARG B C 1
ATOM 2548 O O . ARG B 1 158 ? -19.047 -12.102 -10.742 1 91.44 158 ARG B O 1
ATOM 2555 N N . THR B 1 159 ? -17.578 -10.977 -9.539 1 88.75 159 THR B N 1
ATOM 2556 C CA . THR B 1 159 ? -16.516 -11.156 -10.523 1 88.75 159 THR B CA 1
ATOM 2557 C C . THR B 1 159 ? -16.125 -12.625 -10.625 1 88.75 159 THR B C 1
ATOM 2559 O O . THR B 1 159 ? -15.828 -13.125 -11.711 1 88.75 159 THR B O 1
ATOM 2562 N N . ARG B 1 160 ? -16.109 -13.367 -9.578 1 79.25 160 ARG B N 1
ATOM 2563 C CA . ARG B 1 160 ? -15.789 -14.789 -9.547 1 79.25 160 ARG B CA 1
ATOM 2564 C C . ARG B 1 160 ? -16.828 -15.594 -10.32 1 79.25 160 ARG B C 1
ATOM 2566 O O . ARG B 1 160 ? -16.469 -16.516 -11.07 1 79.25 160 ARG B O 1
ATOM 2573 N N . ALA B 1 161 ? -18.016 -15.266 -10.047 1 69.69 161 ALA B N 1
ATOM 2574 C CA . ALA B 1 161 ? -19.141 -15.992 -10.641 1 69.69 161 ALA B CA 1
ATOM 2575 C C . ALA B 1 161 ? -19.125 -15.867 -12.164 1 69.69 161 ALA B C 1
ATOM 2577 O O . ALA B 1 161 ? -19.531 -16.781 -12.867 1 69.69 161 ALA B O 1
ATOM 2578 N N . SER B 1 162 ? -18.609 -14.75 -12.586 1 61.31 162 SER B N 1
ATOM 2579 C CA . SER B 1 162 ? -18.625 -14.555 -14.031 1 61.31 162 SER B CA 1
ATOM 2580 C C . SER B 1 162 ? -17.547 -15.398 -14.703 1 61.31 162 SER B C 1
ATOM 2582 O O . SER B 1 162 ? -17.672 -15.75 -15.883 1 61.31 162 SER B O 1
ATOM 2584 N N . ASP B 1 163 ? -16.391 -15.609 -14.195 1 57.34 163 ASP B N 1
ATOM 2585 C CA . ASP B 1 163 ? -15.312 -16.406 -14.758 1 57.34 163 ASP B CA 1
ATOM 2586 C C . ASP B 1 163 ? -15.641 -17.891 -14.711 1 57.34 163 ASP B C 1
ATOM 2588 O O . ASP B 1 163 ? -15.219 -18.656 -15.578 1 57.34 163 ASP B O 1
ATOM 2592 N N . ALA B 1 164 ? -16.312 -18.469 -13.633 1 48.88 164 ALA B N 1
ATOM 2593 C CA . ALA B 1 164 ? -16.75 -19.859 -13.672 1 48.88 164 ALA B CA 1
ATOM 2594 C C . ALA B 1 164 ? -17.641 -20.125 -14.883 1 48.88 164 ALA B C 1
ATOM 2596 O O . ALA B 1 164 ? -17.734 -21.266 -15.352 1 48.88 164 ALA B O 1
ATOM 2597 N N . ARG B 1 165 ? -18.344 -19.25 -15.398 1 44.16 165 ARG B N 1
ATOM 2598 C CA . ARG B 1 165 ? -19.203 -19.562 -16.531 1 44.16 165 ARG B CA 1
ATOM 2599 C C . ARG B 1 165 ? -18.406 -19.531 -17.844 1 44.16 165 ARG B C 1
ATOM 2601 O O . ARG B 1 165 ? -18.922 -19.922 -18.891 1 44.16 165 ARG B O 1
ATOM 2608 N N . ALA B 1 166 ? -17.156 -19 -17.828 1 40.06 166 ALA B N 1
ATOM 2609 C CA . ALA B 1 166 ? -16.594 -19.156 -19.172 1 40.06 166 ALA B CA 1
ATOM 2610 C C . ALA B 1 166 ? -15.969 -20.547 -19.344 1 40.06 166 ALA B C 1
ATOM 2612 O O . ALA B 1 166 ? -15.391 -21.094 -18.406 1 40.06 166 ALA B O 1
#

Nearest PDB structures (foldseek):
  2y9m-assembly1_A  TM=7.402E-01  e=1.613E-06  Saccharomyces cerevisiae
  6d68-assembly2_B  TM=7.109E-01  e=1.712E-06  Homo sapiens
  8a58-assembly1_A  TM=6.809E-01  e=4.056E-05  Homo sapiens
  8a58-assembly1_B  TM=6.315E-01  e=4.306E-05  Homo sapiens
  8qat-assembly1_D  TM=6.189E-01  e=2.653E-03  Homo sapiens

InterPro domains:
  IPR000608 Ubiquitin-conjugating (UBC), catalytic core domain [PF00179] (39-158)
  IPR000608 Ubiquitin-conjugating (UBC), catalytic core domain [PS50127] (4-165)
  IPR016135 Ubiquitin-conjugating enzyme/RWD-like [G3DSA:3.10.110.10] (2-164)
  IPR016135 Ubiquitin-conjugating enzyme/RWD-like [SSF54495] (41-159)

Organism: Leishmania major (NCBI:txid5664)

Radius of gyration: 22.89 Å; Cα contacts (8 Å, |Δi|>4): 604; chains: 2; bounding box: 46×67×49 Å

=== Feature glossary ===
A reading guide for the features in this record.

Start from the sequence.

  · Sequence gives the chain of amino acids in standard one-letter code (A=alanine, C=cysteine, …, Y=tyrosine), read N→C. It is the only feature that is directly encoded by the gene; all structural features are derived from the folded form of this sequence.

Fold it, and you get atomic coordinates and the backbone conformation that goes with them.

  · The mmCIF table is the protein's shape written out atom by atom. For each backbone N, Cα, C, and carbonyl O, it records an (x, y, z) coordinate triple in Å plus the residue type, chain letter, and residue number.

  · Backbone dihedral angles. Every residue except chain termini has a φ (preceding-C → N → Cα → C) and a ψ (N → Cα → C → next-N). They are reported in degrees following the IUPAC sign convention. Secondary structure is essentially a statement about which (φ, ψ) basin each residue occupies.

  · DSSP 8-state secondary structure assigns each residue one of H (α-helix), G (3₁₀-helix), I (π-helix), E (extended β-strand), B (isolated β-bridge), T (hydrogen-bonded turn), S (bend), or '-' (coil). The assignment is computed from backbone hydrogen-bond geometry via the Kabsch–Sander algorithm.

  · P-SEA three-state annotation labels each residue as helix, strand, or coil based purely on the geometry of the Cα trace. It serves as a fallback when the full backbone (and thus DSSP) is unavailable.

Summarize the fold with a handful of shape descriptors and a per-residue structural alphabet.

  · Radius of gyration (Rg) is the root-mean-square distance of Cα atoms from their centroid — a single number for overall size and compactness. A globular domain of N residues has Rg ≈ 2.2·N^0.38 Å; an extended or disordered chain has a much larger Rg. The Cα contact count is the number of residue pairs whose Cα atoms are within 8 Å and are more than four positions apart in sequence — a standard proxy for tertiary packing density. The bounding box is the smallest axis-aligned box enclosing all Cα atoms.

  · Foldseek's 3Di representation compresses backbone geometry into a per-residue letter drawn from a learned twenty-state alphabet. It captures the tertiary interaction pattern around each residue — which residues are packed against it in space, regardless of where they are in sequence.

  · Accessible surface area quantifies burial. A residue with SASA near zero is packed into the hydrophobic core; one with SASA >100 Å² sits on the surface. Computed here via the Shrake–Rupley numerical algorithm with a 1.4 Å probe.

Ask how reliable the model is.

  · For AlphaFold models, the B-factor field carries pLDDT — the model's own estimate of local accuracy on a 0–100 scale. Regions with pLDDT<50 should be treated as essentially unmodeled; they often correspond to intrinsically disordered segments.

  · For experimental (PDB) structures, the B-factor (temperature factor) quantifies the positional spread of each atom in the crystal — a combination of thermal vibration and static disorder — in units of Å². High B-factors mark flexible loops or poorly resolved regions; low B-factors mark the rigid, well-ordered core.

  · PAE(i, j) answers: if I align the predicted and true structures on residue i, how far off (in Å) do I expect residue j to be? A block-diagonal PAE matrix with low values on the blocks and high values off-diagonal is the signature of a multi-domain protein with confidently predicted domains but uncertain inter-domain orientation.

Place it in context: what it resembles, what it is annotated as, and how it looks.

  · Structural nearest neighbors (via Foldseek easy-search vs the PDB). Reported per hit: target PDB id, E-value, and alignment TM-score. A TM-score above ~0.5 is the conventional threshold for 'same fold'.

  · Functional annotations link the protein to curated databases. InterPro entries identify conserved domains and families by matching the sequence against member-database signatures (Pfam, PROSITE, CDD, …). Gene Ontology (GO) terms describe molecular function, biological process, and cellular component in a controlled vocabulary. CATH places the structure in a hierarchical fold classification (Class/Architecture/Topology/Homologous-superfamily). The organism is the source species.

  · Plot images: a contact map (which residues are close in 3D, as an N×N binary image), a Ramachandran scatter (backbone torsion angles, revealing secondary-structure composition at a glance), and — for AlphaFold structures — a PAE heatmap (pairwise prediction confidence).

  · Structure images are PyMOL renders from six orthogonal camera directions. Cartoon representation draws helices as coils and strands as arrows; sticks shows the backbone as bonds; surface shows the solvent-excluded envelope. Rainbow coloring maps sequence position to hue (blue→red, N→C); chain coloring assigns a distinct color per polypeptide.